Protein AF-A0A9D5VET0-F1 (afdb_monomer_lite)

Sequence (332 aa):
MSPERTKMWCVRLPVGLALPVFVLPERTRMWRARLPVGLALLLFVLAVGRSGWAADVSSCPVARELAAKSIDLYTNQPEKGLQGLERAHAECPGDLAVGYNLGLGHYLHNRKEDARDVWQKTHEKFPEHLKTHANLAWVYFDLGDDESAHIEAFKGLDRFKNNLSLAHTKIYSLFRMGRYMEAYDWLYRAHLEGVRAQTWRDQAVRYVVETLWRKFRRGEGMEAVKQMVSQVIKEYPGEPAFVEAKDRLVAAELDPDAEVPFSIALPHEAWARSGDVDDHRHVLDDFIAALPPLEKWQKRADAYGVFVGISQYKKVRGRHFADRDASNMRTL

Foldseek 3Di:
DDDDDDDDDDDDDDDDDDDDDDDDDDDDDDDDDDDDDDDDDDDDDDDDDPPPPPPPPPPLLVLQVLQQVLLVCCVPPLVSSLVSLVVSCVSPVQALLSLQLNLVSCVVVVNLVVSLVSLVSSCVNCVLDLLSLLSNLVSCQQALVLVSSLVSLVSSCVNVPLDVSSLVSNLLSCQLVLVLVVSLVCLVVSVHDDPVSVVSNVLSLVSLLLVLLVCVVVVNLVVSLCCLVVPVCVVCVPDVSSVVSNVQSVCVVVDVPGDRDDHDDGNNRPADSHHDRDPPPPPSDRRDNRDD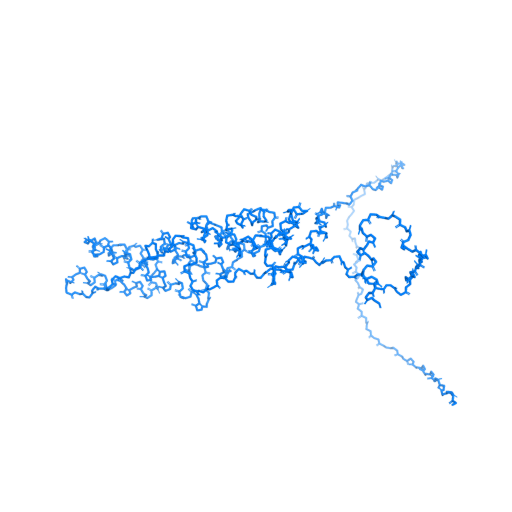RDPDPDPDPPDDDDDDDDPPLVPDPDPPVSVVVVVVVVVD

Structure (mmCIF, N/CA/C/O backbone):
data_AF-A0A9D5VET0-F1
#
_entry.id   AF-A0A9D5VET0-F1
#
loop_
_atom_site.group_PDB
_atom_site.id
_atom_site.type_symbol
_atom_site.label_atom_id
_atom_site.label_alt_id
_atom_site.label_comp_id
_atom_site.label_asym_id
_atom_site.label_entity_id
_atom_site.label_seq_id
_atom_site.pdbx_PDB_ins_code
_atom_site.Cartn_x
_atom_site.Cartn_y
_atom_site.Cartn_z
_atom_site.occupancy
_atom_site.B_iso_or_equiv
_atom_site.auth_seq_id
_atom_site.auth_comp_id
_atom_site.auth_asym_id
_atom_site.auth_atom_id
_atom_site.pdbx_PDB_model_num
ATOM 1 N N . MET A 1 1 ? 67.396 32.826 -24.950 1.00 35.66 1 MET A N 1
ATOM 2 C CA . MET A 1 1 ? 68.599 31.979 -24.807 1.00 35.66 1 MET A CA 1
ATOM 3 C C . MET A 1 1 ? 68.404 31.095 -23.585 1.00 35.66 1 MET A C 1
ATOM 5 O O . MET A 1 1 ? 68.160 31.618 -22.510 1.00 35.66 1 MET A O 1
ATOM 9 N N . SER A 1 2 ? 68.389 29.780 -23.785 1.00 30.77 2 SER A N 1
ATOM 10 C CA . SER A 1 2 ? 68.353 28.727 -22.754 1.00 30.77 2 SER A CA 1
ATOM 11 C C . SER A 1 2 ? 69.694 28.624 -21.992 1.00 30.77 2 SER A C 1
ATOM 13 O O . SER A 1 2 ? 70.669 29.211 -22.457 1.00 30.77 2 SER A O 1
ATOM 15 N N . PRO A 1 3 ? 69.874 27.677 -21.052 1.00 46.00 3 PRO A N 1
ATOM 16 C CA . PRO A 1 3 ? 69.144 27.434 -19.802 1.00 46.00 3 PRO A CA 1
ATOM 17 C C . PRO A 1 3 ? 70.123 27.329 -18.598 1.00 46.00 3 PRO A C 1
ATOM 19 O O . PRO A 1 3 ? 71.313 27.056 -18.771 1.00 46.00 3 PRO A O 1
ATOM 22 N N . GLU A 1 4 ? 69.636 27.480 -17.362 1.00 33.31 4 GLU A N 1
ATOM 23 C CA . GLU A 1 4 ? 70.439 27.198 -16.160 1.00 33.31 4 GLU A CA 1
ATOM 24 C C . GLU A 1 4 ? 70.320 25.743 -15.689 1.00 33.31 4 GLU A C 1
ATOM 26 O O . GLU A 1 4 ? 69.285 25.090 -15.806 1.00 33.31 4 GLU A O 1
ATOM 31 N N . ARG A 1 5 ? 71.459 25.242 -15.201 1.00 34.47 5 ARG A N 1
ATOM 32 C CA . ARG A 1 5 ? 71.781 23.842 -14.928 1.00 34.47 5 ARG A CA 1
ATOM 33 C C . ARG A 1 5 ? 71.293 23.391 -13.555 1.00 34.47 5 ARG A C 1
ATOM 35 O O . ARG A 1 5 ? 71.516 24.051 -12.545 1.00 34.47 5 ARG A O 1
ATOM 42 N N . THR A 1 6 ? 70.773 22.173 -13.531 1.00 34.16 6 THR A N 1
ATOM 43 C CA . THR A 1 6 ? 70.550 21.316 -12.367 1.00 34.16 6 THR A CA 1
ATOM 44 C C . THR A 1 6 ? 71.847 21.098 -11.573 1.00 34.16 6 THR A C 1
ATOM 46 O O . THR A 1 6 ? 72.875 20.727 -12.143 1.00 34.16 6 THR A O 1
ATOM 49 N N . LYS A 1 7 ? 71.795 21.266 -10.244 1.00 32.44 7 LYS A N 1
ATOM 50 C CA . LYS A 1 7 ? 72.815 20.777 -9.302 1.00 32.44 7 LYS A CA 1
ATOM 51 C C . LYS A 1 7 ? 72.197 19.762 -8.343 1.00 32.44 7 LYS A C 1
ATOM 53 O O . LYS A 1 7 ? 71.219 20.040 -7.662 1.00 32.44 7 LYS A O 1
ATOM 58 N N . MET A 1 8 ? 72.826 18.594 -8.316 1.00 27.62 8 MET A N 1
ATOM 59 C CA . MET A 1 8 ? 72.647 17.493 -7.375 1.00 27.62 8 MET A CA 1
ATOM 60 C C . MET A 1 8 ? 73.317 17.846 -6.038 1.00 27.62 8 MET A C 1
ATOM 62 O O . MET A 1 8 ? 74.445 18.335 -6.054 1.00 27.62 8 MET A O 1
ATOM 66 N N . TRP A 1 9 ? 72.687 17.524 -4.907 1.00 27.33 9 TRP A N 1
ATOM 67 C CA . TRP A 1 9 ? 73.375 17.324 -3.627 1.00 27.33 9 TRP A CA 1
ATOM 68 C C . TRP A 1 9 ? 72.873 16.038 -2.968 1.00 27.33 9 TRP A C 1
ATOM 70 O O . TRP A 1 9 ? 71.676 15.815 -2.816 1.00 27.33 9 TRP A O 1
ATOM 80 N N . CYS A 1 10 ? 73.838 15.196 -2.610 1.00 27.41 10 CYS A N 1
ATOM 81 C CA . CYS A 1 10 ? 73.719 13.968 -1.838 1.00 27.41 10 CYS A CA 1
ATOM 82 C C . CYS A 1 10 ? 74.198 14.285 -0.418 1.00 27.41 10 CYS A C 1
ATOM 84 O O . CYS A 1 10 ? 75.318 14.775 -0.325 1.00 27.41 10 CYS A O 1
ATOM 86 N N . VAL A 1 11 ? 73.467 13.940 0.651 1.00 29.23 11 VAL A N 1
ATOM 87 C CA . VAL A 1 11 ? 74.069 13.561 1.951 1.00 29.23 11 VAL A CA 1
ATOM 88 C C . VAL A 1 11 ? 73.149 12.570 2.687 1.00 29.23 11 VAL A C 1
ATOM 90 O O . VAL A 1 11 ? 71.956 12.799 2.851 1.00 29.23 11 VAL A O 1
ATOM 93 N N . ARG A 1 12 ? 73.757 11.453 3.106 1.00 27.36 12 ARG A N 1
ATOM 94 C CA . ARG A 1 12 ? 73.260 10.362 3.968 1.00 27.36 12 ARG A CA 1
ATOM 95 C C . ARG A 1 12 ? 73.041 10.815 5.423 1.00 27.36 12 ARG A C 1
ATOM 97 O O . ARG A 1 12 ? 73.852 11.582 5.921 1.00 27.36 12 ARG A O 1
ATOM 104 N N . LEU A 1 13 ? 72.131 10.162 6.157 1.00 28.80 13 LEU A N 1
ATOM 105 C CA . LEU A 1 13 ? 72.469 9.140 7.178 1.00 28.80 13 LEU A CA 1
ATOM 106 C C . LEU A 1 13 ? 71.200 8.497 7.806 1.00 28.80 13 LEU A C 1
ATOM 108 O O . LEU A 1 13 ? 70.164 9.154 7.858 1.00 28.80 13 LEU A O 1
ATOM 112 N N . PRO A 1 14 ? 71.269 7.226 8.267 1.00 38.28 14 PRO A N 1
ATOM 113 C CA . PRO A 1 14 ? 70.144 6.436 8.787 1.00 38.28 14 PRO A CA 1
ATOM 114 C C . PRO A 1 14 ? 70.231 6.183 10.305 1.00 38.28 14 PRO A C 1
ATOM 116 O O . PRO A 1 14 ? 71.335 5.994 10.796 1.00 38.28 14 PRO A O 1
ATOM 119 N N . VAL A 1 15 ? 69.105 6.032 11.020 1.00 32.97 15 VAL A N 1
ATOM 120 C CA . VAL A 1 15 ? 68.998 5.187 12.237 1.00 32.97 15 VAL A CA 1
ATOM 121 C C . VAL A 1 15 ? 67.531 4.786 12.474 1.00 32.97 15 VAL A C 1
ATOM 123 O O . VAL A 1 15 ? 66.666 5.649 12.546 1.00 32.97 15 VAL A O 1
ATOM 126 N N . GLY A 1 16 ? 67.302 3.485 12.694 1.00 30.45 16 GLY A N 1
ATOM 127 C CA . GLY A 1 16 ? 66.362 2.988 13.708 1.00 30.45 16 GLY A CA 1
ATOM 128 C C . GLY A 1 16 ? 64.927 2.680 13.278 1.00 30.45 16 GLY A C 1
ATOM 129 O O . GLY A 1 16 ? 64.113 3.582 13.165 1.00 30.45 16 GLY A O 1
ATOM 130 N N . LEU A 1 17 ? 64.595 1.388 13.175 1.00 29.91 17 LEU A N 1
ATOM 131 C CA . LEU A 1 17 ? 63.587 0.735 14.031 1.00 29.91 17 LEU A CA 1
ATOM 132 C C . LEU A 1 17 ? 63.457 -0.747 13.651 1.00 29.91 17 LEU A C 1
ATOM 134 O O . LEU A 1 17 ? 63.116 -1.102 12.527 1.00 29.91 17 LEU A O 1
ATOM 138 N N . ALA A 1 18 ? 63.781 -1.600 14.621 1.00 28.55 18 ALA A N 1
ATOM 139 C CA . ALA A 1 18 ? 63.626 -3.044 14.575 1.00 28.55 18 ALA A CA 1
ATOM 140 C C . ALA A 1 18 ? 62.194 -3.446 14.966 1.00 28.55 18 ALA A C 1
ATOM 142 O O . ALA A 1 18 ? 61.606 -2.849 15.866 1.00 28.55 18 ALA A O 1
ATOM 143 N N . LEU A 1 19 ? 61.675 -4.500 14.335 1.00 28.22 19 LEU A N 1
ATOM 144 C CA . LEU A 1 19 ? 60.495 -5.264 14.755 1.00 28.22 19 LEU A CA 1
ATOM 145 C C . LEU A 1 19 ? 60.827 -6.772 14.677 1.00 28.22 19 LEU A C 1
ATOM 147 O O . LEU A 1 19 ? 61.761 -7.149 13.967 1.00 28.22 19 LEU A O 1
ATOM 151 N N . PRO A 1 20 ? 60.155 -7.623 15.472 1.00 31.66 20 PRO A N 1
ATOM 152 C CA . PRO A 1 20 ? 60.802 -8.750 16.136 1.00 31.66 20 PRO A CA 1
ATOM 153 C C . PRO A 1 20 ? 60.864 -10.034 15.302 1.00 31.66 20 PRO A C 1
ATOM 155 O O . PRO A 1 20 ? 59.949 -10.381 14.557 1.00 31.66 20 PRO A O 1
ATOM 158 N N . VAL A 1 21 ? 61.950 -10.774 15.523 1.00 27.73 21 VAL A N 1
ATOM 159 C CA . VAL A 1 21 ? 62.180 -12.151 15.076 1.00 27.73 21 VAL A CA 1
ATOM 160 C C . VAL A 1 21 ? 61.511 -13.101 16.072 1.00 27.73 21 VAL A C 1
ATOM 162 O O . VAL A 1 21 ? 61.852 -13.099 17.253 1.00 27.73 21 VAL A O 1
ATOM 165 N N . PHE A 1 22 ? 60.573 -13.923 15.602 1.00 24.70 22 PHE A N 1
ATOM 166 C CA . PHE A 1 22 ? 60.033 -15.045 16.370 1.00 24.70 22 PHE A CA 1
ATOM 167 C C . PHE A 1 22 ? 61.006 -16.231 16.302 1.00 24.70 22 PHE A C 1
ATOM 169 O O . PHE A 1 22 ? 61.307 -16.739 15.224 1.00 24.70 22 PHE A O 1
ATOM 176 N N . VAL A 1 23 ? 61.474 -16.672 17.470 1.00 28.75 23 VAL A N 1
ATOM 177 C CA . VAL A 1 23 ? 62.240 -17.906 17.684 1.00 28.75 23 VAL A CA 1
ATOM 178 C C . VAL A 1 23 ? 61.339 -18.883 18.441 1.00 28.75 23 VAL A C 1
ATOM 180 O O . VAL A 1 23 ? 60.806 -18.536 19.491 1.00 28.75 23 VAL A O 1
ATOM 183 N N . LEU A 1 24 ? 61.191 -20.109 17.935 1.00 28.77 24 LEU A N 1
ATOM 184 C CA . LEU A 1 24 ? 60.662 -21.256 18.682 1.00 28.77 24 LEU A CA 1
ATOM 185 C C . LEU A 1 24 ? 61.756 -22.335 18.750 1.00 28.77 24 LEU A C 1
ATOM 187 O O . LEU A 1 24 ? 62.290 -22.688 17.697 1.00 28.77 24 LEU A O 1
ATOM 191 N N . PRO A 1 25 ? 62.101 -22.866 19.939 1.00 32.75 25 PRO A N 1
ATOM 192 C CA . PRO A 1 25 ? 63.029 -23.983 20.069 1.00 32.75 25 PRO A CA 1
ATOM 193 C C . PRO A 1 25 ? 62.323 -25.354 20.059 1.00 32.75 25 PRO A C 1
ATOM 195 O O . PRO A 1 25 ? 61.129 -25.487 20.323 1.00 32.75 25 PRO A O 1
ATOM 198 N N . GLU A 1 26 ? 63.117 -26.372 19.729 1.00 31.39 26 GLU A N 1
ATOM 19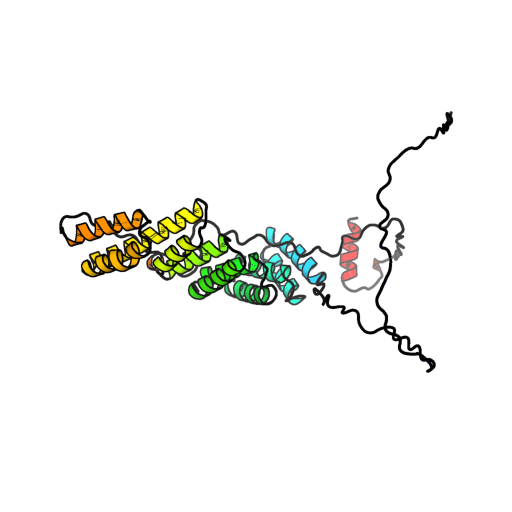9 C CA . GLU A 1 26 ? 62.770 -27.769 19.452 1.00 31.39 26 GLU A CA 1
ATOM 200 C C . GLU A 1 26 ? 62.454 -28.676 20.669 1.00 31.39 26 GLU A C 1
ATOM 202 O O . GLU A 1 26 ? 63.026 -28.517 21.740 1.00 31.39 26 GLU A O 1
ATOM 207 N N . ARG A 1 27 ? 61.674 -29.741 20.372 1.00 33.06 27 ARG A N 1
ATOM 208 C CA . ARG A 1 27 ? 61.753 -31.168 20.812 1.00 33.06 27 ARG A CA 1
ATOM 209 C C . ARG A 1 27 ? 61.656 -31.498 22.320 1.00 33.06 27 ARG A C 1
ATOM 211 O O . ARG A 1 27 ? 62.404 -31.024 23.154 1.00 33.06 27 ARG A O 1
ATOM 218 N N . THR A 1 28 ? 60.837 -32.473 22.729 1.00 31.06 28 THR A N 1
ATOM 219 C CA . THR A 1 28 ? 61.076 -33.911 22.490 1.00 31.06 28 THR A CA 1
ATOM 220 C C . THR A 1 28 ? 59.844 -34.766 22.843 1.00 31.06 28 THR A C 1
ATOM 222 O O . THR A 1 28 ? 59.295 -34.651 23.932 1.00 31.06 28 THR A O 1
ATOM 225 N N . ARG A 1 29 ? 59.483 -35.731 21.986 1.00 28.67 29 ARG A N 1
ATOM 226 C CA . ARG A 1 29 ? 59.355 -37.151 22.373 1.00 28.67 29 ARG A CA 1
ATOM 227 C C . ARG A 1 29 ? 59.285 -38.042 21.135 1.00 28.67 29 ARG A C 1
ATOM 229 O O . ARG A 1 29 ? 58.646 -37.735 20.139 1.00 28.67 29 ARG A O 1
ATOM 236 N N . MET A 1 30 ? 60.070 -39.105 21.234 1.00 28.88 30 MET A N 1
ATOM 237 C CA . MET A 1 30 ? 60.371 -40.136 20.249 1.00 28.88 30 MET A CA 1
ATOM 238 C C . MET A 1 30 ? 59.111 -40.888 19.820 1.00 28.88 30 MET A C 1
ATOM 240 O O . MET A 1 30 ? 58.246 -41.058 20.656 1.00 28.88 30 MET A O 1
ATOM 244 N N . TRP A 1 31 ? 59.060 -41.405 18.590 1.00 28.11 31 TRP A N 1
ATOM 245 C CA . TRP A 1 31 ? 58.922 -42.842 18.297 1.00 28.11 31 TRP A CA 1
ATOM 246 C C . TRP A 1 31 ? 59.320 -43.075 16.830 1.00 28.11 31 TRP A C 1
ATOM 248 O O . TRP A 1 31 ? 58.867 -42.397 15.912 1.00 28.11 31 TRP A O 1
ATOM 258 N N . ARG A 1 32 ? 60.278 -43.986 16.640 1.00 31.08 32 ARG A N 1
ATOM 259 C CA . ARG A 1 32 ? 60.878 -44.384 15.363 1.00 31.08 32 ARG A CA 1
ATOM 260 C C . ARG A 1 32 ? 60.045 -45.507 14.745 1.00 31.08 32 ARG A C 1
ATOM 262 O O . ARG A 1 32 ? 59.834 -46.501 15.431 1.00 31.08 32 ARG A O 1
ATOM 269 N N . ALA A 1 33 ? 59.737 -45.438 13.450 1.00 32.34 33 ALA A N 1
ATOM 270 C CA . ALA A 1 33 ? 59.557 -46.634 12.620 1.00 32.34 33 ALA A CA 1
ATOM 271 C C . ALA A 1 33 ? 59.730 -46.328 11.114 1.00 32.34 33 ALA A C 1
ATOM 273 O O . ALA A 1 33 ? 58.815 -45.873 10.447 1.00 32.34 33 ALA A O 1
ATOM 274 N N . ARG A 1 34 ? 60.959 -46.573 10.636 1.00 32.41 34 ARG A N 1
ATOM 275 C CA . ARG A 1 34 ? 61.365 -47.193 9.351 1.00 32.41 34 ARG A CA 1
ATOM 276 C C . ARG A 1 34 ? 60.626 -46.817 8.039 1.00 32.41 34 ARG A C 1
ATOM 278 O O . ARG A 1 34 ? 59.553 -47.323 7.751 1.00 32.41 34 ARG A O 1
ATOM 285 N N . LEU A 1 35 ? 61.331 -46.072 7.179 1.00 31.31 35 LEU A N 1
ATOM 286 C CA . LEU A 1 35 ? 61.355 -46.201 5.697 1.00 31.31 35 LEU A CA 1
ATOM 287 C C . LEU A 1 35 ? 62.392 -47.289 5.293 1.00 31.31 35 LEU A C 1
ATOM 289 O O . LEU A 1 35 ? 63.126 -47.695 6.204 1.00 31.31 35 LEU A O 1
ATOM 293 N N . PRO A 1 36 ? 62.594 -47.714 4.012 1.00 44.72 36 PRO A N 1
ATOM 294 C CA . PRO A 1 36 ? 62.051 -47.282 2.694 1.00 44.72 36 PRO A CA 1
ATOM 295 C C . PRO A 1 36 ? 61.537 -48.509 1.856 1.00 44.72 36 PRO A C 1
ATOM 297 O O . PRO A 1 36 ? 61.481 -49.604 2.395 1.00 44.72 36 PRO A O 1
ATOM 300 N N . VAL A 1 37 ? 61.049 -48.504 0.605 1.00 33.12 37 VAL A N 1
ATOM 301 C CA . VAL A 1 37 ? 61.562 -48.086 -0.722 1.00 33.12 37 VAL A CA 1
ATOM 302 C C . VAL A 1 37 ? 60.398 -48.317 -1.714 1.00 33.12 37 VAL A C 1
ATOM 304 O O . VAL A 1 37 ? 59.749 -49.357 -1.633 1.00 33.12 37 VAL A O 1
ATOM 307 N N . GLY A 1 38 ? 60.147 -47.419 -2.673 1.00 30.09 38 GLY A N 1
ATOM 308 C CA . GLY A 1 38 ? 59.161 -47.671 -3.736 1.00 30.09 38 GLY A CA 1
ATOM 309 C C . GLY A 1 38 ? 58.961 -46.494 -4.690 1.00 30.09 38 GLY A C 1
ATOM 310 O O . GLY A 1 38 ? 58.152 -45.614 -4.440 1.00 30.09 38 GLY A O 1
ATOM 311 N N . LEU A 1 39 ? 59.758 -46.496 -5.751 1.00 32.47 39 LEU A N 1
ATOM 312 C CA . LEU A 1 39 ? 59.886 -45.560 -6.869 1.00 32.47 39 LEU A CA 1
ATOM 313 C C . LEU A 1 39 ? 58.571 -44.992 -7.475 1.00 32.47 39 LEU A C 1
ATOM 315 O O . LEU A 1 39 ? 57.663 -45.738 -7.811 1.00 32.47 39 LEU A O 1
ATOM 319 N N . ALA A 1 40 ? 58.588 -43.675 -7.718 1.00 33.97 40 ALA A N 1
ATOM 320 C CA . ALA A 1 40 ? 58.104 -42.947 -8.904 1.00 33.97 40 ALA A CA 1
ATOM 321 C C . ALA A 1 40 ? 56.706 -43.225 -9.508 1.00 33.97 40 ALA A C 1
ATOM 323 O O . ALA A 1 40 ? 56.507 -44.209 -10.209 1.00 33.97 40 ALA A O 1
ATOM 324 N N . LEU A 1 41 ? 55.835 -42.203 -9.459 1.00 32.59 41 LEU A N 1
ATOM 325 C CA . LEU A 1 41 ? 55.205 -41.632 -10.664 1.00 32.59 41 LEU A CA 1
ATOM 326 C C . LEU A 1 41 ? 54.583 -40.255 -10.366 1.00 32.59 41 LEU A C 1
ATOM 328 O O . LEU A 1 41 ? 53.544 -40.125 -9.726 1.00 32.59 41 LEU A O 1
ATOM 332 N N . LEU A 1 42 ? 55.266 -39.218 -10.852 1.00 35.88 42 LEU A N 1
ATOM 333 C CA . LEU A 1 42 ? 54.737 -37.875 -11.069 1.00 35.88 42 LEU A CA 1
ATOM 334 C C . LEU A 1 42 ? 53.674 -37.954 -12.174 1.00 35.88 42 LEU A C 1
ATOM 336 O O . LEU A 1 42 ? 54.021 -38.159 -13.335 1.00 35.88 42 LEU A O 1
ATOM 340 N N . LEU A 1 43 ? 52.400 -37.755 -11.830 1.00 35.41 43 LEU A N 1
ATOM 341 C CA . LEU A 1 43 ? 51.360 -37.406 -12.797 1.00 35.41 43 LEU A CA 1
ATOM 342 C C . LEU A 1 43 ? 50.851 -35.999 -12.502 1.00 35.41 43 LEU A C 1
ATOM 344 O O . LEU A 1 43 ? 50.050 -35.743 -11.607 1.00 35.41 43 LEU A O 1
ATOM 348 N N . PHE A 1 44 ? 51.392 -35.092 -13.304 1.00 37.78 44 PHE A N 1
ATOM 349 C CA . PHE A 1 44 ? 50.869 -33.779 -13.627 1.00 37.78 44 PHE A CA 1
ATOM 350 C C . PHE A 1 44 ? 49.416 -33.934 -14.115 1.00 37.78 44 PHE A C 1
ATOM 352 O O . PHE A 1 44 ? 49.187 -34.372 -15.240 1.00 37.78 44 PHE A O 1
ATOM 359 N N . VAL A 1 45 ? 48.428 -33.574 -13.294 1.00 37.09 45 VAL A N 1
ATOM 360 C CA . VAL A 1 45 ? 47.079 -33.250 -13.785 1.00 37.09 45 VAL A CA 1
ATOM 361 C C . VAL A 1 45 ? 46.916 -31.744 -13.671 1.00 37.09 45 VAL A C 1
ATOM 363 O O . VAL A 1 45 ? 46.477 -31.194 -12.663 1.00 37.09 45 VAL A O 1
ATOM 366 N N . LEU A 1 46 ? 47.353 -31.078 -14.737 1.00 36.94 46 LEU A N 1
ATOM 367 C CA . LEU A 1 46 ? 46.837 -29.776 -15.120 1.00 36.94 46 LEU A CA 1
ATOM 368 C C . LEU A 1 46 ? 45.364 -29.926 -15.516 1.00 36.94 46 LEU A C 1
ATOM 370 O O . LEU A 1 46 ? 44.996 -30.867 -16.211 1.00 36.94 46 LEU A O 1
ATOM 374 N N . ALA A 1 47 ? 44.592 -28.908 -15.144 1.00 41.47 47 ALA A N 1
ATOM 375 C CA . ALA A 1 47 ? 43.313 -28.525 -15.730 1.00 41.47 47 ALA A CA 1
ATOM 376 C C . ALA A 1 47 ? 42.132 -29.492 -15.546 1.00 41.47 47 ALA A C 1
ATOM 378 O O . ALA A 1 47 ? 41.817 -30.269 -16.435 1.00 41.47 47 ALA A O 1
ATOM 379 N N . VAL A 1 48 ? 41.348 -29.270 -14.485 1.00 36.97 48 VAL A N 1
ATOM 380 C CA . VAL A 1 48 ? 39.882 -29.256 -14.611 1.00 36.97 48 VAL A CA 1
ATOM 381 C C . VAL A 1 48 ? 39.324 -28.123 -13.751 1.00 36.97 48 VAL A C 1
ATOM 383 O O . VAL A 1 48 ? 39.405 -28.145 -12.529 1.00 36.97 48 VAL A O 1
ATOM 386 N N . GLY A 1 49 ? 38.777 -27.118 -14.436 1.00 36.81 49 GLY A N 1
ATOM 387 C CA . GLY A 1 49 ? 37.630 -26.341 -13.980 1.00 36.81 49 GLY A CA 1
ATOM 388 C C . GLY A 1 49 ? 37.788 -25.555 -12.685 1.00 36.81 49 GLY A C 1
ATOM 389 O O . GLY A 1 49 ? 37.135 -25.866 -11.694 1.00 36.81 49 GLY A O 1
ATOM 390 N N . ARG A 1 50 ? 38.501 -24.421 -12.738 1.00 37.44 50 ARG A N 1
ATOM 391 C CA . ARG A 1 50 ? 37.993 -23.259 -11.997 1.00 37.44 50 ARG A CA 1
ATOM 392 C C . ARG A 1 50 ? 36.578 -23.019 -12.505 1.00 37.44 50 ARG A C 1
ATOM 394 O O . ARG A 1 50 ? 36.380 -22.705 -13.676 1.00 37.44 50 ARG A O 1
ATOM 401 N N . SER A 1 51 ? 35.632 -23.250 -11.613 1.00 36.72 51 SER A N 1
ATOM 402 C CA . SER A 1 51 ? 34.227 -22.906 -11.690 1.00 36.72 51 SER A CA 1
ATOM 403 C C . SER A 1 51 ? 34.061 -21.456 -12.149 1.00 36.72 51 SER A C 1
ATOM 405 O O . SER A 1 51 ? 33.970 -20.530 -11.350 1.00 36.72 51 SER A O 1
ATOM 407 N N . GLY A 1 52 ? 33.993 -21.268 -13.466 1.00 33.28 52 GLY A N 1
ATOM 408 C CA . GLY A 1 52 ? 33.358 -20.123 -14.100 1.00 33.28 52 GLY A CA 1
ATOM 409 C C . GLY A 1 52 ? 31.856 -20.210 -13.863 1.00 33.28 52 GLY A C 1
ATOM 410 O O . GLY A 1 52 ? 31.097 -20.503 -14.773 1.00 33.28 52 GLY A O 1
ATOM 411 N N . TRP A 1 53 ? 31.444 -19.994 -12.618 1.00 35.44 53 TRP A N 1
ATOM 412 C CA . TRP A 1 53 ? 30.072 -19.663 -12.249 1.00 35.44 53 TRP A CA 1
ATOM 413 C C . TRP A 1 53 ? 30.019 -18.163 -11.945 1.00 35.44 53 TRP A C 1
ATOM 415 O O . TRP A 1 53 ? 29.611 -17.731 -10.877 1.00 35.44 53 TRP A O 1
ATOM 425 N N . ALA A 1 54 ? 30.478 -17.360 -12.902 1.00 35.12 54 ALA A N 1
ATOM 426 C CA . ALA A 1 54 ? 29.873 -16.064 -13.165 1.00 35.12 54 ALA A CA 1
ATOM 427 C C . ALA A 1 54 ? 29.025 -16.286 -14.419 1.00 35.12 54 ALA A C 1
ATOM 429 O O . ALA A 1 54 ? 29.422 -15.948 -15.531 1.00 35.12 54 ALA A O 1
ATOM 430 N N . ALA A 1 55 ? 27.927 -17.020 -14.235 1.00 37.50 55 ALA A N 1
ATOM 431 C CA . ALA A 1 55 ? 26.937 -17.249 -15.267 1.00 37.50 55 ALA A CA 1
ATOM 432 C C . ALA A 1 55 ? 26.347 -15.888 -15.653 1.00 37.50 55 ALA A C 1
ATOM 434 O O . ALA A 1 55 ? 25.570 -15.306 -14.904 1.00 37.50 55 ALA A O 1
ATOM 435 N N . ASP A 1 56 ? 26.839 -15.365 -16.772 1.00 44.44 56 ASP A N 1
ATOM 436 C CA . ASP A 1 56 ? 26.097 -14.610 -17.773 1.00 44.44 56 ASP A CA 1
ATOM 437 C C . ASP A 1 56 ? 24.939 -13.767 -17.205 1.00 44.44 56 ASP A C 1
ATOM 439 O O . ASP A 1 56 ? 23.759 -14.117 -17.299 1.00 44.44 56 ASP A O 1
ATOM 443 N N . VAL A 1 57 ? 25.276 -12.607 -16.624 1.00 49.28 57 VAL A N 1
ATOM 444 C CA . VAL A 1 57 ? 24.360 -11.463 -16.683 1.00 49.28 57 VAL A CA 1
ATOM 445 C C . VAL A 1 57 ? 24.245 -11.168 -18.167 1.00 49.28 57 VAL A C 1
ATOM 447 O O . VAL A 1 57 ? 25.085 -10.437 -18.687 1.00 49.28 57 VAL A O 1
ATOM 450 N N . SER A 1 58 ? 23.268 -11.806 -18.821 1.00 57.22 58 SER A N 1
ATOM 451 C CA . SER A 1 58 ? 22.976 -11.702 -20.248 1.00 57.22 58 SER A CA 1
ATOM 452 C C . SER A 1 58 ? 23.273 -10.282 -20.692 1.00 57.22 58 SER A C 1
ATOM 454 O O . SER A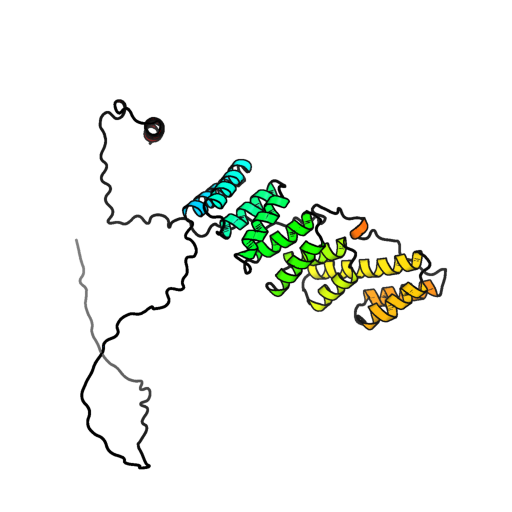 1 58 ? 22.530 -9.356 -20.339 1.00 57.22 58 SER A O 1
ATOM 456 N N . SER A 1 59 ? 24.417 -10.069 -21.349 1.00 69.19 59 SER A N 1
ATOM 457 C CA . SER A 1 59 ? 24.751 -8.726 -21.783 1.00 69.19 59 SER A CA 1
ATOM 458 C C . SER A 1 59 ? 23.729 -8.425 -22.864 1.00 69.19 59 SER A C 1
ATOM 460 O O . SER A 1 59 ? 23.816 -8.959 -23.967 1.00 69.19 59 SER A O 1
ATOM 462 N N . CYS A 1 60 ? 22.728 -7.625 -22.522 1.00 83.88 60 CYS A N 1
ATOM 463 C CA . CYS A 1 60 ? 21.672 -7.195 -23.420 1.00 83.88 60 CYS A CA 1
ATOM 464 C C . CYS A 1 60 ? 21.937 -5.750 -23.864 1.00 83.88 60 CYS A C 1
ATOM 466 O O . CYS A 1 60 ? 21.101 -4.883 -23.608 1.00 83.88 60 CYS A O 1
ATOM 468 N N . PRO A 1 61 ? 23.103 -5.440 -24.479 1.00 84.94 61 PRO A N 1
ATOM 469 C CA . PRO A 1 61 ? 23.470 -4.067 -24.791 1.00 84.94 61 PRO A CA 1
ATOM 470 C C . PRO A 1 61 ? 22.457 -3.447 -25.746 1.00 84.94 61 PRO A C 1
ATOM 472 O O . PRO A 1 61 ? 21.996 -2.347 -25.493 1.00 84.94 61 PRO A O 1
ATOM 475 N N . VAL A 1 62 ? 22.020 -4.180 -26.775 1.00 88.69 62 VAL A N 1
ATOM 476 C CA . VAL A 1 62 ? 21.031 -3.687 -27.745 1.00 88.69 62 VAL A CA 1
ATOM 477 C C . VAL A 1 62 ? 19.718 -3.315 -27.056 1.00 88.69 62 VAL A C 1
ATOM 479 O O . VAL A 1 62 ? 19.224 -2.208 -27.249 1.00 88.69 62 VAL A O 1
ATOM 482 N N . ALA A 1 63 ? 19.180 -4.192 -26.205 1.00 92.00 63 ALA A N 1
ATOM 483 C CA . ALA A 1 63 ? 17.951 -3.913 -25.465 1.00 92.00 63 ALA A CA 1
ATOM 484 C C . ALA A 1 63 ? 18.104 -2.708 -24.524 1.00 92.00 63 ALA A C 1
ATOM 486 O O . ALA A 1 63 ? 17.197 -1.889 -24.420 1.00 92.00 63 ALA A O 1
ATOM 487 N N . ARG A 1 64 ? 19.264 -2.557 -23.875 1.00 89.12 64 ARG A N 1
ATOM 488 C CA . ARG A 1 64 ? 19.553 -1.421 -22.988 1.00 89.12 64 ARG A CA 1
ATOM 489 C C . ARG A 1 64 ? 19.687 -0.103 -23.745 1.00 89.12 64 ARG A C 1
ATOM 491 O O . ARG A 1 64 ? 19.147 0.893 -23.281 1.00 89.12 64 ARG A O 1
ATOM 498 N N . GLU A 1 65 ? 20.329 -0.097 -24.913 1.00 89.12 65 GLU A N 1
ATOM 499 C CA . GLU A 1 65 ? 20.385 1.075 -25.802 1.00 89.12 65 GLU A CA 1
ATOM 500 C C . GLU A 1 65 ? 18.989 1.470 -26.286 1.00 89.12 65 GLU A C 1
ATOM 502 O O . GLU A 1 65 ? 18.613 2.644 -26.246 1.00 89.12 65 GLU A O 1
ATOM 507 N N . LEU A 1 66 ? 18.192 0.480 -26.708 1.00 92.69 66 LEU A N 1
ATOM 508 C CA . LEU A 1 66 ? 16.802 0.699 -27.093 1.00 92.69 66 LEU A CA 1
ATOM 509 C C . LEU A 1 66 ? 16.016 1.286 -25.923 1.00 92.69 66 LEU A C 1
ATOM 511 O O . LEU A 1 66 ? 15.360 2.307 -26.105 1.00 92.69 66 LEU A O 1
ATOM 515 N N . ALA A 1 67 ? 16.117 0.707 -24.727 1.00 92.62 67 ALA A N 1
ATOM 516 C CA . ALA A 1 67 ? 15.423 1.191 -23.540 1.00 92.62 67 ALA A CA 1
ATOM 517 C C . ALA A 1 67 ? 15.857 2.612 -23.157 1.00 92.62 67 ALA A C 1
ATOM 519 O O . ALA A 1 67 ? 14.997 3.465 -22.963 1.00 92.62 67 ALA A O 1
ATOM 520 N N . ALA A 1 68 ? 17.161 2.903 -23.130 1.00 90.81 68 ALA A N 1
ATOM 521 C CA . ALA A 1 68 ? 17.683 4.238 -22.844 1.00 90.81 68 ALA A CA 1
ATOM 522 C C . ALA A 1 68 ? 17.122 5.275 -23.826 1.00 90.81 68 ALA A C 1
ATOM 524 O O . ALA A 1 68 ? 16.553 6.286 -23.415 1.00 90.81 68 ALA A O 1
ATOM 525 N N . LYS A 1 69 ? 17.175 4.979 -25.132 1.00 91.94 69 LYS A N 1
ATOM 526 C CA . LYS A 1 69 ? 16.618 5.878 -26.145 1.00 91.94 69 LYS A CA 1
ATOM 527 C C . LYS A 1 69 ? 15.101 6.029 -26.029 1.00 91.94 69 LYS A C 1
ATOM 529 O O . LYS A 1 69 ? 14.559 7.090 -26.332 1.00 91.94 69 LYS A O 1
ATOM 534 N N . SER A 1 70 ? 14.420 4.968 -25.622 1.00 93.69 70 SER A N 1
ATOM 535 C CA . SER A 1 70 ? 12.971 4.949 -25.440 1.00 93.69 70 SER A CA 1
ATOM 536 C C . SER A 1 70 ? 12.534 5.808 -24.258 1.00 93.69 70 SER A C 1
ATOM 538 O O . SER A 1 70 ? 11.561 6.544 -24.387 1.00 93.69 70 SER A O 1
ATOM 540 N N . ILE A 1 71 ? 13.288 5.789 -23.156 1.00 91.38 71 ILE A N 1
ATOM 541 C CA . ILE A 1 71 ? 13.073 6.657 -21.989 1.00 91.38 71 ILE A CA 1
ATOM 542 C C . ILE A 1 71 ? 13.267 8.129 -22.378 1.00 91.38 71 ILE A C 1
ATOM 544 O O . ILE A 1 71 ? 12.402 8.948 -22.082 1.00 91.38 71 ILE A O 1
ATOM 548 N N . ASP A 1 72 ? 14.321 8.462 -23.134 1.00 90.19 72 ASP A N 1
ATOM 549 C CA . ASP A 1 72 ? 14.526 9.829 -23.650 1.00 90.19 72 ASP A CA 1
ATOM 550 C C . ASP A 1 72 ? 13.353 10.306 -24.523 1.00 90.19 72 ASP A C 1
ATOM 552 O O . ASP A 1 72 ? 12.953 11.474 -24.494 1.00 90.19 72 ASP A O 1
ATOM 556 N N . LEU A 1 73 ? 12.820 9.405 -25.357 1.00 91.81 73 LEU A N 1
ATOM 557 C CA . LEU A 1 73 ? 11.672 9.698 -26.210 1.00 91.81 73 LEU A CA 1
ATOM 558 C C . LEU A 1 73 ? 10.394 9.870 -25.397 1.00 91.81 73 LEU A C 1
ATOM 560 O O . LEU A 1 73 ? 9.554 10.672 -25.799 1.00 91.81 73 LEU A O 1
ATOM 564 N N . TYR A 1 74 ? 10.263 9.165 -24.276 1.00 87.75 74 TYR A N 1
ATOM 565 C CA . TYR A 1 74 ? 9.055 9.129 -23.461 1.00 87.75 74 TYR A CA 1
ATOM 566 C C . TYR A 1 74 ? 8.608 10.529 -23.017 1.00 87.75 74 TYR A C 1
ATOM 568 O O . TYR A 1 74 ? 7.423 10.841 -23.083 1.00 87.75 74 TYR A O 1
ATOM 576 N N . THR A 1 75 ? 9.557 11.409 -22.676 1.00 84.81 75 THR A N 1
ATOM 577 C CA . THR A 1 75 ? 9.292 12.799 -22.259 1.00 84.81 75 THR A CA 1
ATOM 578 C C . THR A 1 75 ? 8.539 13.620 -23.310 1.00 84.81 75 THR A C 1
ATOM 580 O O . THR A 1 75 ? 7.722 14.466 -22.964 1.00 84.81 75 THR A O 1
ATOM 583 N N . ASN A 1 76 ? 8.813 13.394 -24.599 1.00 91.81 76 ASN A N 1
ATOM 584 C CA . ASN A 1 76 ? 8.246 14.196 -25.693 1.00 91.81 76 ASN A CA 1
ATOM 585 C C . ASN A 1 76 ? 7.227 13.424 -26.544 1.00 91.81 76 ASN A C 1
ATOM 587 O O . ASN A 1 76 ? 6.405 14.020 -27.234 1.00 91.81 76 ASN A O 1
ATOM 591 N N . GLN A 1 77 ? 7.344 12.098 -26.580 1.00 94.44 77 GLN A N 1
ATOM 592 C CA . GLN A 1 77 ? 6.614 11.182 -27.453 1.00 94.44 77 GLN A CA 1
ATOM 593 C C . GLN A 1 77 ? 6.344 9.875 -26.678 1.00 94.44 77 GLN A C 1
ATOM 595 O O . GLN A 1 77 ? 6.974 8.855 -26.985 1.00 94.44 77 GLN A O 1
ATOM 600 N N . PRO A 1 78 ? 5.429 9.892 -25.686 1.00 92.81 78 PRO A N 1
ATOM 601 C CA . PRO A 1 78 ? 5.207 8.780 -24.753 1.00 92.81 78 PRO A CA 1
ATOM 602 C C . PRO A 1 78 ? 4.882 7.467 -25.469 1.00 92.81 78 PRO A C 1
ATOM 604 O O . PRO A 1 78 ? 5.510 6.450 -25.187 1.00 92.81 78 PRO A O 1
ATOM 607 N N . GLU A 1 79 ? 4.053 7.517 -26.514 1.00 95.38 79 GLU A N 1
ATOM 608 C CA . GLU A 1 79 ? 3.693 6.323 -27.291 1.00 95.38 79 GLU A CA 1
ATOM 609 C C . GLU A 1 79 ? 4.883 5.684 -28.009 1.00 95.38 79 GLU A C 1
ATOM 611 O O . GLU A 1 79 ? 5.011 4.462 -28.080 1.00 95.38 79 GLU A O 1
ATOM 616 N N . LYS A 1 80 ? 5.806 6.501 -28.531 1.00 95.38 80 LYS A N 1
ATOM 617 C CA . LYS A 1 80 ? 7.024 5.980 -29.170 1.00 95.38 80 LYS A CA 1
ATOM 618 C C 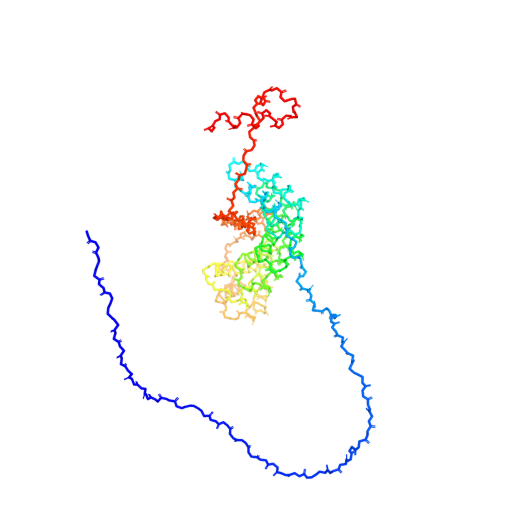. LYS A 1 80 ? 8.015 5.460 -28.139 1.00 95.38 80 LYS A C 1
ATOM 620 O O . LYS A 1 80 ? 8.703 4.481 -28.417 1.00 95.38 80 LYS A O 1
ATOM 625 N N . GLY A 1 81 ? 8.095 6.111 -26.979 1.00 95.31 81 GLY A N 1
ATOM 626 C CA . GLY A 1 81 ? 8.877 5.618 -25.850 1.00 95.31 81 GLY A CA 1
ATOM 627 C C . GLY A 1 81 ? 8.374 4.248 -25.399 1.00 95.31 81 GLY A C 1
ATOM 628 O O . GLY A 1 81 ? 9.154 3.313 -25.265 1.00 95.31 81 GLY A O 1
ATOM 629 N N . LEU A 1 82 ? 7.062 4.082 -25.277 1.00 96.81 82 LEU A N 1
ATOM 630 C CA . LEU A 1 82 ? 6.448 2.817 -24.904 1.00 96.81 82 LEU A CA 1
ATOM 631 C C . LEU A 1 82 ? 6.698 1.704 -25.927 1.00 96.81 82 LEU A C 1
ATOM 633 O O . LEU A 1 82 ? 7.192 0.643 -25.556 1.00 96.81 82 LEU A O 1
ATOM 637 N N . GLN A 1 83 ? 6.464 1.965 -27.216 1.00 96.75 83 GLN A N 1
ATOM 638 C CA . GLN A 1 83 ? 6.783 1.009 -28.287 1.00 96.75 83 GLN A CA 1
ATOM 639 C C . GLN A 1 83 ? 8.267 0.626 -28.292 1.00 96.75 83 GLN A C 1
ATOM 641 O O . GLN A 1 83 ? 8.637 -0.513 -28.571 1.00 96.75 83 GLN A O 1
ATOM 646 N N . GLY A 1 84 ? 9.149 1.583 -28.006 1.00 96.06 84 GLY A N 1
ATOM 647 C CA . GLY A 1 84 ? 10.576 1.326 -27.903 1.00 96.06 84 GLY A CA 1
ATOM 648 C C . GLY A 1 84 ? 10.941 0.442 -26.702 1.00 96.06 84 GLY A C 1
ATOM 649 O O . GLY A 1 84 ? 11.770 -0.457 -26.848 1.00 96.06 84 GLY A O 1
ATOM 650 N N . LEU A 1 85 ? 10.276 0.624 -25.555 1.00 96.31 85 LEU A N 1
ATOM 651 C CA . LEU A 1 85 ? 10.406 -0.248 -24.382 1.00 96.31 85 LEU A CA 1
ATOM 652 C C . LEU A 1 85 ? 9.868 -1.661 -24.655 1.00 96.31 85 LEU A C 1
ATOM 654 O O . LEU A 1 85 ? 10.520 -2.635 -24.286 1.00 96.31 85 LEU A O 1
ATOM 658 N N . GLU A 1 86 ? 8.736 -1.788 -25.353 1.00 97.75 86 GLU A N 1
ATOM 659 C CA . GLU A 1 86 ? 8.182 -3.083 -25.779 1.00 97.75 86 GLU A CA 1
ATOM 660 C C . GLU A 1 86 ? 9.179 -3.830 -26.677 1.00 97.75 86 GLU A C 1
ATOM 662 O O . GLU A 1 86 ? 9.447 -5.016 -26.477 1.00 97.75 86 GLU A O 1
ATOM 667 N N . ARG A 1 87 ? 9.812 -3.120 -27.622 1.00 96.56 87 ARG A N 1
ATOM 668 C CA . ARG A 1 87 ? 10.871 -3.686 -28.472 1.00 96.56 87 ARG A CA 1
ATOM 669 C C . ARG A 1 87 ? 12.111 -4.069 -27.672 1.00 96.56 87 ARG A C 1
ATOM 671 O O . ARG A 1 87 ? 12.646 -5.148 -27.886 1.00 96.56 87 ARG A O 1
ATOM 678 N N . ALA A 1 88 ? 12.558 -3.225 -26.744 1.00 94.88 88 ALA A N 1
ATOM 679 C CA . ALA A 1 88 ? 13.682 -3.548 -25.869 1.00 94.88 88 ALA A CA 1
ATOM 680 C C . ALA A 1 88 ? 13.417 -4.830 -25.061 1.00 94.88 88 ALA A C 1
ATOM 682 O O . ALA A 1 88 ? 14.290 -5.690 -24.958 1.00 94.88 88 ALA A O 1
ATOM 683 N N . HIS A 1 89 ? 12.204 -4.986 -24.529 1.00 95.38 89 HIS A N 1
ATOM 684 C CA . HIS A 1 89 ? 11.813 -6.173 -23.775 1.00 95.38 89 HIS A CA 1
ATOM 685 C C . HIS A 1 89 ? 11.685 -7.417 -24.655 1.00 95.38 89 HIS A C 1
ATOM 687 O O . HIS A 1 89 ? 12.065 -8.497 -24.219 1.00 95.38 89 HIS A O 1
ATOM 693 N N . ALA A 1 90 ? 11.223 -7.279 -25.900 1.00 95.69 90 ALA A N 1
ATOM 694 C CA . ALA A 1 90 ? 11.218 -8.384 -26.856 1.00 95.69 90 ALA A CA 1
ATOM 695 C C . ALA A 1 90 ? 12.640 -8.896 -27.159 1.00 95.69 90 ALA A C 1
ATOM 697 O O . ALA A 1 90 ? 12.843 -10.104 -27.261 1.00 95.69 90 ALA A O 1
ATOM 698 N N . GLU A 1 91 ? 13.624 -7.995 -27.250 1.00 94.25 91 GLU A N 1
ATOM 699 C CA . GLU A 1 91 ? 15.036 -8.355 -27.452 1.00 94.25 91 GLU A CA 1
ATOM 700 C C . GLU A 1 91 ? 15.664 -8.999 -26.208 1.00 94.25 91 GLU A C 1
ATOM 702 O O . GLU A 1 91 ? 16.493 -9.901 -26.318 1.00 94.25 91 GLU A O 1
ATOM 707 N N . CYS A 1 92 ? 15.299 -8.536 -25.008 1.00 91.38 92 CYS A N 1
ATOM 708 C CA . CYS A 1 92 ? 15.813 -9.096 -23.763 1.00 91.38 92 CYS A CA 1
ATOM 709 C C . CYS A 1 92 ? 14.774 -9.051 -22.631 1.00 91.38 92 CYS A C 1
ATOM 711 O O . CYS A 1 92 ? 14.800 -8.145 -21.790 1.00 91.38 92 CYS A O 1
ATOM 713 N N . PRO A 1 93 ? 13.895 -10.066 -22.543 1.00 90.19 93 PRO A N 1
ATOM 714 C CA . PRO A 1 93 ? 12.811 -10.081 -21.559 1.00 90.19 93 PRO A CA 1
ATOM 715 C C . PRO A 1 93 ? 13.308 -10.301 -20.126 1.00 90.19 93 PRO A C 1
ATOM 717 O O . PRO A 1 93 ? 12.600 -10.043 -19.158 1.00 90.19 93 PRO A O 1
ATOM 720 N N . GLY A 1 94 ? 14.540 -10.789 -19.981 1.00 89.31 94 GLY A N 1
ATOM 721 C CA . GLY A 1 94 ? 15.151 -11.089 -18.697 1.00 89.31 94 GLY A CA 1
ATOM 722 C C . GLY A 1 94 ? 16.025 -9.976 -18.120 1.00 89.31 94 GLY A C 1
ATOM 723 O O . GLY A 1 94 ? 16.719 -10.253 -17.144 1.00 89.31 94 GLY A O 1
ATOM 724 N N . ASP A 1 95 ? 16.085 -8.783 -18.710 1.00 90.88 95 ASP A N 1
ATOM 725 C CA . ASP A 1 95 ? 16.854 -7.669 -18.143 1.00 90.88 95 ASP A CA 1
ATOM 726 C C . ASP A 1 95 ? 16.010 -6.873 -17.139 1.00 90.88 95 ASP A C 1
ATOM 728 O O . ASP A 1 95 ? 14.878 -6.486 -17.433 1.00 90.88 95 ASP A O 1
ATOM 732 N N . LEU A 1 96 ? 16.571 -6.622 -15.952 1.00 91.06 96 LEU A N 1
ATOM 733 C CA . LEU A 1 96 ? 15.887 -5.928 -14.861 1.00 91.06 96 LEU A CA 1
ATOM 734 C C . LEU A 1 96 ? 15.427 -4.525 -15.259 1.00 91.06 96 LEU A C 1
ATOM 736 O O . LEU A 1 96 ? 14.275 -4.173 -15.019 1.00 91.06 96 LEU A O 1
ATOM 740 N N . ALA A 1 97 ? 16.316 -3.720 -15.846 1.00 90.94 97 ALA A N 1
ATOM 741 C CA . ALA A 1 97 ? 15.998 -2.337 -16.175 1.00 90.94 97 ALA A CA 1
ATOM 742 C C . ALA A 1 97 ? 14.967 -2.273 -17.298 1.00 90.94 97 ALA A C 1
ATOM 744 O O . ALA A 1 97 ? 14.026 -1.488 -17.227 1.00 90.94 97 ALA A O 1
ATOM 745 N N . VAL A 1 98 ? 15.105 -3.137 -18.304 1.00 93.38 98 VAL A N 1
ATOM 746 C CA . VAL A 1 98 ? 14.145 -3.219 -19.409 1.00 93.38 98 VAL A CA 1
ATOM 747 C C . VAL A 1 98 ? 12.760 -3.637 -18.909 1.00 93.38 98 VAL A C 1
ATOM 749 O O . VAL A 1 98 ? 11.786 -2.948 -19.199 1.00 93.38 98 VAL A O 1
ATOM 752 N N . GLY A 1 99 ? 12.661 -4.723 -18.133 1.00 94.69 99 GLY A N 1
ATOM 753 C CA . GLY A 1 99 ? 11.389 -5.196 -17.577 1.00 94.69 99 GLY A CA 1
ATOM 754 C C . GLY A 1 99 ? 10.750 -4.181 -16.629 1.00 94.69 99 GLY A C 1
ATOM 755 O O . GLY A 1 99 ? 9.574 -3.852 -16.771 1.00 94.69 99 GLY A O 1
ATOM 756 N N . TYR A 1 100 ? 11.537 -3.598 -15.720 1.00 94.31 100 TYR A N 1
ATOM 757 C CA . TYR A 1 100 ? 11.058 -2.559 -14.810 1.00 94.31 100 TYR A CA 1
ATOM 758 C C . TYR A 1 100 ? 10.483 -1.352 -15.563 1.00 94.31 100 TYR A C 1
ATOM 760 O O . TYR A 1 100 ? 9.356 -0.935 -15.291 1.00 94.31 100 TYR A O 1
ATOM 768 N N . ASN A 1 101 ? 11.241 -0.818 -16.526 1.00 94.81 101 ASN A N 1
ATOM 769 C CA . ASN A 1 101 ? 10.854 0.370 -17.280 1.00 94.81 101 ASN A CA 1
ATOM 770 C C . ASN A 1 101 ? 9.663 0.099 -18.201 1.00 94.81 101 ASN A C 1
ATOM 772 O O . ASN A 1 101 ? 8.810 0.969 -18.346 1.00 94.81 101 ASN A O 1
ATOM 776 N N . LEU A 1 102 ? 9.563 -1.095 -18.794 1.00 96.44 102 LEU A N 1
ATOM 777 C CA . LEU A 1 102 ? 8.386 -1.470 -19.572 1.00 96.44 102 LEU A CA 1
ATOM 778 C C . LEU A 1 102 ? 7.131 -1.516 -18.690 1.00 96.44 102 LEU A C 1
ATOM 780 O O . LEU A 1 102 ? 6.116 -0.938 -19.070 1.00 96.44 102 LEU A O 1
ATOM 784 N N . GLY A 1 103 ? 7.203 -2.137 -17.507 1.00 95.88 103 GLY A N 1
ATOM 785 C CA . GLY A 1 103 ? 6.076 -2.157 -16.570 1.00 95.88 103 GLY A CA 1
ATOM 786 C C . GLY A 1 103 ? 5.632 -0.745 -16.170 1.00 95.88 103 GLY A C 1
ATOM 787 O O . GLY A 1 103 ? 4.444 -0.433 -16.231 1.00 95.88 103 GLY A O 1
ATOM 788 N N . LEU A 1 104 ? 6.585 0.155 -15.894 1.00 93.88 104 LEU A N 1
ATOM 789 C CA . LEU A 1 104 ? 6.284 1.567 -15.629 1.00 93.88 104 LEU A CA 1
ATOM 790 C C . LEU A 1 104 ? 5.630 2.238 -16.841 1.00 93.88 104 LEU A C 1
ATOM 792 O O . LEU A 1 104 ? 4.635 2.948 -16.710 1.00 93.88 104 LEU A O 1
ATOM 796 N N . GLY A 1 105 ? 6.156 1.959 -18.033 1.00 94.62 105 GLY A N 1
ATOM 797 C CA . GLY A 1 105 ? 5.607 2.428 -19.293 1.00 94.62 105 GLY A CA 1
ATOM 798 C C . GLY A 1 105 ? 4.145 2.020 -19.485 1.00 94.62 105 GLY A C 1
ATOM 799 O O . GLY A 1 105 ? 3.330 2.876 -19.826 1.00 94.62 105 GLY A O 1
ATOM 800 N N . HIS A 1 106 ? 3.807 0.749 -19.249 1.00 96.88 106 HIS A N 1
ATOM 801 C CA . HIS A 1 106 ? 2.432 0.248 -19.304 1.00 96.88 106 HIS A CA 1
ATOM 802 C C . HIS A 1 106 ? 1.534 0.948 -18.284 1.00 96.88 106 HIS A C 1
ATOM 804 O O . HIS A 1 106 ? 0.464 1.431 -18.657 1.00 96.88 106 HIS A O 1
ATOM 810 N N . TYR A 1 107 ? 1.985 1.064 -17.033 1.00 93.81 107 TYR A N 1
ATOM 811 C CA . TYR A 1 107 ? 1.205 1.692 -15.971 1.00 93.81 107 TYR A CA 1
ATOM 812 C C . TYR A 1 107 ? 0.843 3.141 -16.319 1.00 93.81 107 TYR A C 1
ATOM 814 O O . TYR A 1 107 ? -0.316 3.534 -16.224 1.00 93.81 107 TYR A O 1
ATOM 822 N N . LEU A 1 108 ? 1.821 3.927 -16.779 1.00 91.75 108 LEU A N 1
ATOM 823 C CA . LEU A 1 108 ? 1.625 5.333 -17.146 1.00 91.75 108 LEU A CA 1
ATOM 824 C C . LEU A 1 108 ? 0.670 5.521 -18.340 1.00 91.75 108 LEU A C 1
ATOM 826 O O . LEU A 1 108 ? 0.047 6.572 -18.455 1.00 91.75 108 LEU A O 1
ATOM 830 N N . HIS A 1 109 ? 0.501 4.500 -19.187 1.00 93.44 109 HIS A N 1
ATOM 831 C CA . HIS A 1 109 ? -0.512 4.472 -20.254 1.00 93.44 109 HIS A CA 1
ATOM 832 C C . HIS A 1 109 ? -1.838 3.841 -19.798 1.00 93.44 109 HIS A C 1
ATOM 834 O O . HIS A 1 109 ? -2.653 3.440 -20.628 1.00 93.44 109 HIS A O 1
ATOM 840 N N . ASN A 1 110 ? -2.060 3.722 -18.484 1.00 92.44 110 ASN A N 1
ATOM 841 C CA . ASN A 1 110 ? -3.241 3.106 -17.878 1.00 92.44 110 ASN A CA 1
ATOM 842 C C . ASN A 1 110 ? -3.461 1.635 -18.300 1.00 92.44 110 ASN A C 1
ATOM 844 O O . ASN A 1 110 ? -4.580 1.131 -18.247 1.00 92.44 110 ASN A O 1
ATOM 848 N N . ARG A 1 111 ? -2.392 0.934 -18.706 1.00 96.06 111 ARG A N 1
ATOM 849 C CA . ARG A 1 111 ? -2.384 -0.506 -19.017 1.00 96.06 111 ARG A CA 1
ATOM 850 C C . ARG A 1 111 ? -1.909 -1.288 -17.790 1.00 96.06 111 ARG A C 1
ATOM 852 O O . ARG A 1 111 ? -0.816 -1.849 -17.774 1.00 96.06 111 ARG A O 1
ATOM 859 N N . LYS A 1 112 ? -2.686 -1.231 -16.710 1.00 94.56 112 LYS A N 1
ATOM 860 C CA . LYS A 1 112 ? -2.271 -1.700 -15.375 1.00 94.56 112 LYS A CA 1
ATOM 861 C C . LYS A 1 112 ? -2.090 -3.218 -15.314 1.00 94.56 112 LYS A C 1
ATOM 863 O O . LYS A 1 112 ? -1.165 -3.699 -14.666 1.00 94.56 112 LYS A O 1
ATOM 868 N N . GLU A 1 113 ? -2.916 -3.969 -16.030 1.00 97.38 113 GLU A N 1
ATOM 869 C CA . GLU A 1 113 ? -2.816 -5.423 -16.146 1.00 97.38 113 GLU A CA 1
ATOM 870 C C . GLU A 1 113 ? -1.510 -5.834 -16.837 1.00 97.38 113 GLU A C 1
ATOM 872 O O . GLU A 1 113 ? -0.789 -6.688 -16.326 1.00 97.38 113 GLU A O 1
ATOM 877 N N . ASP A 1 114 ? -1.147 -5.162 -17.934 1.00 97.75 114 ASP A N 1
ATOM 878 C CA . ASP A 1 114 ? 0.133 -5.400 -18.610 1.00 97.75 114 ASP A CA 1
ATOM 879 C C . ASP A 1 114 ? 1.321 -5.047 -17.697 1.00 97.75 114 ASP A C 1
ATOM 881 O O . ASP A 1 114 ? 2.324 -5.762 -17.654 1.00 97.75 114 ASP A O 1
ATOM 885 N N . ALA A 1 115 ? 1.213 -3.943 -16.946 1.00 96.69 115 ALA A N 1
ATOM 886 C CA . ALA A 1 115 ? 2.239 -3.522 -15.995 1.00 96.69 115 ALA A CA 1
ATOM 887 C C . ALA A 1 115 ? 2.459 -4.575 -14.902 1.00 96.69 115 ALA A C 1
ATOM 889 O O . ALA A 1 115 ? 3.604 -4.948 -14.632 1.00 96.69 115 ALA A O 1
ATOM 890 N N . ARG A 1 116 ? 1.369 -5.096 -14.322 1.00 97.06 116 ARG A N 1
ATOM 891 C CA . ARG A 1 116 ? 1.395 -6.208 -13.365 1.00 97.06 116 ARG A CA 1
ATOM 892 C C . ARG A 1 116 ? 2.099 -7.420 -13.962 1.00 97.06 116 ARG A C 1
ATOM 894 O O . ARG A 1 116 ? 3.019 -7.939 -13.337 1.00 97.06 116 ARG A O 1
ATOM 901 N N . ASP A 1 117 ? 1.721 -7.842 -15.164 1.00 97.38 117 ASP A N 1
ATOM 902 C CA . ASP A 1 117 ? 2.262 -9.056 -15.781 1.00 97.38 117 ASP A CA 1
ATOM 903 C C . ASP A 1 117 ? 3.771 -8.939 -16.072 1.00 97.38 117 ASP A C 1
ATOM 905 O O . ASP A 1 117 ? 4.532 -9.892 -15.866 1.00 97.38 117 ASP A O 1
ATOM 909 N N . VAL A 1 118 ? 4.238 -7.765 -16.517 1.00 96.81 118 VAL A N 1
ATOM 910 C CA . VAL A 1 118 ? 5.669 -7.507 -16.749 1.00 96.81 118 VAL A CA 1
ATOM 911 C C . VAL A 1 118 ? 6.438 -7.423 -15.430 1.00 96.81 118 VAL A C 1
ATOM 913 O O . VAL A 1 118 ? 7.509 -8.031 -15.298 1.00 96.81 118 VAL A O 1
ATOM 916 N N . TRP A 1 119 ? 5.922 -6.697 -14.435 1.00 95.81 119 TRP A N 1
ATOM 917 C CA . TRP A 1 119 ? 6.583 -6.579 -13.136 1.00 95.81 119 TRP A CA 1
ATOM 918 C C . TRP A 1 119 ? 6.589 -7.889 -12.358 1.00 95.81 119 TRP A C 1
ATOM 920 O O . TRP A 1 119 ? 7.593 -8.161 -11.708 1.00 95.81 119 TRP A O 1
ATOM 930 N N . GLN A 1 120 ? 5.568 -8.737 -12.481 1.00 96.06 120 GLN A N 1
ATOM 931 C CA . GLN A 1 120 ? 5.559 -10.072 -11.886 1.00 96.06 120 GLN A CA 1
ATOM 932 C C . GLN A 1 120 ? 6.715 -10.923 -12.430 1.00 96.06 120 GLN A C 1
ATOM 934 O O . GLN A 1 120 ? 7.537 -11.411 -11.657 1.00 96.06 120 GLN A O 1
ATOM 939 N N . LYS A 1 121 ? 6.863 -11.022 -13.758 1.00 95.19 121 LYS A N 1
ATOM 940 C CA . LYS A 1 121 ? 7.982 -11.758 -14.384 1.00 95.19 121 LYS A CA 1
ATOM 941 C C . LYS A 1 121 ? 9.344 -11.164 -14.016 1.00 95.19 121 LYS A C 1
ATOM 943 O O . LYS A 1 121 ? 10.313 -11.885 -13.780 1.00 95.19 121 LYS A O 1
ATOM 948 N N . THR A 1 122 ? 9.424 -9.834 -13.952 1.00 93.06 122 THR A N 1
ATOM 949 C CA . THR A 1 122 ? 10.644 -9.127 -13.536 1.00 93.06 122 THR A CA 1
ATOM 950 C C . THR A 1 122 ? 10.979 -9.436 -12.075 1.00 93.06 122 THR A C 1
ATOM 952 O O . THR A 1 122 ? 12.139 -9.677 -11.747 1.00 93.06 122 THR A O 1
ATOM 955 N N . HIS A 1 123 ? 9.972 -9.468 -11.201 1.00 92.19 123 HIS A N 1
ATOM 956 C CA . HIS A 1 123 ? 10.103 -9.775 -9.782 1.00 92.19 123 HIS A CA 1
ATOM 957 C C . HIS A 1 123 ? 10.558 -11.221 -9.549 1.00 92.19 123 HIS A C 1
ATOM 959 O O . HIS A 1 123 ? 11.489 -11.441 -8.777 1.00 92.19 123 HIS A O 1
ATOM 965 N N . GLU A 1 124 ? 9.978 -12.188 -10.265 1.00 92.81 124 GLU A N 1
ATOM 966 C CA . GLU A 1 124 ? 10.367 -13.605 -10.199 1.00 92.81 124 GLU A CA 1
ATOM 967 C C . GLU A 1 124 ? 11.862 -13.804 -10.495 1.00 92.81 124 GLU A C 1
ATOM 969 O O . GLU A 1 124 ? 12.532 -14.601 -9.836 1.00 92.81 124 GLU A O 1
ATOM 974 N N . LYS A 1 125 ? 12.410 -13.044 -11.453 1.00 90.94 125 LYS A N 1
ATOM 975 C CA . LYS A 1 125 ? 13.833 -13.111 -11.813 1.00 90.94 125 LYS A CA 1
ATOM 976 C C . LYS A 1 125 ? 14.737 -12.290 -10.890 1.00 90.94 125 LYS A C 1
ATOM 978 O O . LYS A 1 125 ? 15.878 -12.680 -10.644 1.00 90.94 125 LYS A O 1
ATOM 983 N N . PHE A 1 126 ? 14.250 -11.156 -10.393 1.00 90.31 126 PHE A N 1
ATOM 984 C CA . PHE A 1 126 ? 15.014 -10.219 -9.569 1.00 90.31 126 PHE A CA 1
ATOM 985 C C . PHE A 1 126 ? 14.307 -9.951 -8.239 1.00 90.31 126 PHE A C 1
ATOM 987 O O . PHE A 1 126 ? 13.871 -8.826 -7.967 1.00 90.31 126 PHE A O 1
ATOM 994 N N . PRO A 1 127 ? 14.229 -10.962 -7.361 1.00 90.00 127 PRO A N 1
ATOM 995 C CA . PRO A 1 127 ? 13.426 -10.869 -6.154 1.00 90.00 127 PRO A CA 1
ATOM 996 C C . PRO A 1 127 ? 14.083 -9.989 -5.073 1.00 90.00 127 PRO A C 1
ATOM 998 O O . PRO A 1 127 ? 13.483 -9.760 -4.032 1.00 90.00 127 PRO A O 1
ATOM 1001 N N . GLU A 1 128 ? 15.282 -9.453 -5.316 1.00 90.94 128 GLU A N 1
ATOM 1002 C CA . GLU A 1 128 ? 15.978 -8.494 -4.443 1.00 90.94 128 GLU A CA 1
ATOM 1003 C C . GLU A 1 128 ? 15.863 -7.036 -4.934 1.00 90.94 128 GLU A C 1
ATOM 1005 O O . GLU A 1 128 ? 16.478 -6.133 -4.367 1.00 90.94 128 GLU A O 1
ATOM 1010 N N . HIS A 1 129 ? 15.082 -6.764 -5.987 1.00 90.19 129 HIS A N 1
ATOM 1011 C CA . HIS A 1 129 ? 14.894 -5.398 -6.476 1.00 90.19 129 HIS A CA 1
ATOM 1012 C C . HIS A 1 129 ? 13.701 -4.705 -5.802 1.00 90.19 129 HIS A C 1
ATOM 1014 O O . HIS A 1 129 ? 12.550 -4.886 -6.206 1.00 90.19 129 HIS A O 1
ATOM 1020 N N . LEU A 1 130 ? 13.987 -3.870 -4.796 1.00 90.38 130 LEU A N 1
ATOM 1021 C CA . LEU A 1 130 ? 12.994 -3.149 -3.986 1.00 90.38 130 LEU A CA 1
ATOM 1022 C C . LEU A 1 130 ? 11.921 -2.427 -4.813 1.00 90.38 130 LEU A C 1
ATOM 1024 O O . LEU A 1 130 ? 10.735 -2.543 -4.515 1.00 90.38 130 LEU A O 1
ATOM 1028 N N . LYS A 1 131 ? 12.315 -1.689 -5.855 1.00 89.88 131 LYS A N 1
ATOM 1029 C CA . LYS A 1 131 ? 11.355 -0.902 -6.643 1.00 89.88 131 LYS A CA 1
ATOM 1030 C C . LYS A 1 131 ? 10.354 -1.786 -7.385 1.00 89.88 131 LYS A C 1
ATOM 1032 O O . LYS A 1 131 ? 9.190 -1.429 -7.502 1.00 89.88 131 LYS A O 1
ATOM 1037 N N . THR A 1 132 ? 10.785 -2.961 -7.856 1.00 90.50 132 THR A N 1
ATOM 1038 C CA . THR A 1 132 ? 9.866 -3.909 -8.506 1.00 90.50 132 THR A CA 1
ATOM 1039 C C . THR A 1 132 ? 8.869 -4.466 -7.495 1.00 90.50 132 THR A C 1
ATOM 1041 O O . THR A 1 132 ? 7.694 -4.563 -7.821 1.00 90.50 132 THR A O 1
ATOM 1044 N N . HIS A 1 133 ? 9.301 -4.766 -6.262 1.00 90.62 133 HIS A N 1
ATOM 1045 C CA . HIS A 1 133 ? 8.388 -5.167 -5.180 1.00 90.62 133 HIS A CA 1
ATOM 1046 C C . HIS A 1 133 ? 7.342 -4.096 -4.883 1.00 90.62 133 HIS A C 1
ATOM 1048 O O . HIS A 1 133 ? 6.151 -4.391 -4.856 1.00 90.62 133 HIS A O 1
ATOM 1054 N N . ALA A 1 134 ? 7.789 -2.856 -4.673 1.00 92.00 134 ALA A N 1
ATOM 1055 C CA . ALA A 1 134 ? 6.900 -1.748 -4.342 1.00 92.00 134 ALA A CA 1
ATOM 1056 C C . ALA A 1 134 ? 5.878 -1.493 -5.460 1.00 92.00 134 ALA A C 1
ATOM 1058 O O . ALA A 1 134 ? 4.685 -1.399 -5.184 1.00 92.00 134 ALA A O 1
ATOM 1059 N N . ASN A 1 135 ? 6.329 -1.464 -6.716 1.00 92.38 135 ASN A N 1
ATOM 1060 C CA . ASN A 1 135 ? 5.456 -1.244 -7.867 1.00 92.38 135 ASN A CA 1
ATOM 1061 C C . ASN A 1 135 ? 4.498 -2.418 -8.119 1.00 92.38 135 ASN A C 1
ATOM 1063 O O . ASN A 1 135 ? 3.351 -2.188 -8.494 1.00 92.38 135 ASN A O 1
ATOM 1067 N N . LEU A 1 136 ? 4.936 -3.663 -7.897 1.00 94.19 136 LEU A N 1
ATOM 1068 C CA . LEU A 1 136 ? 4.076 -4.837 -8.042 1.00 94.19 136 LEU A CA 1
ATOM 1069 C C . LEU A 1 136 ? 2.967 -4.849 -6.980 1.00 94.19 136 LEU A C 1
ATOM 1071 O O . LEU A 1 136 ? 1.802 -5.045 -7.311 1.00 94.19 136 LEU A O 1
ATOM 1075 N N . ALA A 1 137 ? 3.304 -4.585 -5.716 1.00 94.75 137 ALA A N 1
ATOM 1076 C CA . ALA A 1 137 ? 2.301 -4.467 -4.660 1.00 94.75 137 ALA A CA 1
ATOM 1077 C C . ALA A 1 137 ? 1.314 -3.324 -4.957 1.00 94.75 137 ALA A C 1
ATOM 1079 O O . ALA A 1 137 ? 0.101 -3.495 -4.834 1.00 94.75 137 ALA A O 1
ATOM 1080 N N . TRP A 1 138 ? 1.833 -2.176 -5.401 1.00 93.88 138 TRP A N 1
ATOM 1081 C CA . TRP A 1 138 ? 1.019 -1.021 -5.758 1.00 93.88 138 TRP A CA 1
ATOM 1082 C C . TRP A 1 138 ? 0.061 -1.304 -6.918 1.00 93.88 138 TRP A C 1
ATOM 1084 O O . TRP A 1 138 ? -1.111 -0.953 -6.836 1.00 93.88 138 TRP A O 1
ATOM 1094 N N . VAL A 1 139 ? 0.512 -1.956 -7.994 1.00 94.12 139 VAL A N 1
ATOM 1095 C CA . VAL A 1 139 ? -0.371 -2.210 -9.143 1.00 94.12 139 VAL A CA 1
ATOM 1096 C C . VAL A 1 139 ? -1.496 -3.185 -8.801 1.00 94.12 139 VAL A C 1
ATOM 1098 O O . VAL A 1 139 ? -2.603 -3.007 -9.298 1.00 94.12 139 VAL A O 1
ATOM 1101 N N . TYR A 1 140 ? -1.267 -4.159 -7.909 1.00 95.88 140 TYR A N 1
ATOM 1102 C CA . TYR A 1 140 ? -2.358 -4.978 -7.368 1.00 95.88 140 TYR A CA 1
ATOM 1103 C C . TYR A 1 140 ? -3.387 -4.116 -6.630 1.00 95.88 140 TYR A C 1
ATOM 1105 O O . TYR A 1 140 ? -4.584 -4.235 -6.887 1.00 95.88 140 TYR A O 1
ATOM 1113 N N . PHE A 1 141 ? -2.924 -3.197 -5.779 1.00 94.62 141 PHE A N 1
ATOM 1114 C CA . PHE A 1 141 ? -3.800 -2.298 -5.030 1.00 94.62 141 PHE A CA 1
ATOM 1115 C C . PHE A 1 141 ? -4.599 -1.378 -5.958 1.00 94.62 141 PHE A C 1
ATOM 1117 O O . PHE A 1 141 ? -5.802 -1.198 -5.791 1.00 94.62 141 PHE A O 1
ATOM 1124 N N . ASP A 1 142 ? -3.949 -0.818 -6.971 1.00 93.38 142 ASP A N 1
ATOM 1125 C CA . ASP A 1 142 ? -4.564 0.101 -7.925 1.00 93.38 142 ASP A CA 1
ATOM 1126 C C . ASP A 1 142 ? -5.565 -0.606 -8.869 1.00 93.38 142 ASP A C 1
ATOM 1128 O O . ASP A 1 142 ? -6.563 -0.017 -9.295 1.00 93.38 142 ASP A O 1
ATOM 1132 N N . LEU A 1 143 ? -5.360 -1.900 -9.137 1.00 94.88 143 LEU A N 1
ATOM 1133 C CA . LEU A 1 143 ? -6.331 -2.778 -9.808 1.00 94.88 143 LEU A CA 1
ATOM 1134 C C . LEU A 1 143 ? -7.503 -3.196 -8.898 1.00 94.88 143 LEU A C 1
ATOM 1136 O O . LEU A 1 143 ? -8.493 -3.738 -9.389 1.00 94.88 143 LEU A O 1
ATOM 1140 N N . GLY A 1 144 ? -7.413 -2.934 -7.593 1.00 94.88 144 GLY A N 1
ATOM 1141 C CA . GLY A 1 144 ? -8.405 -3.328 -6.593 1.00 94.88 144 GLY A CA 1
ATOM 1142 C C . GLY A 1 144 ? -8.315 -4.774 -6.122 1.00 94.88 144 GLY A C 1
ATOM 1143 O O . GLY A 1 144 ? -9.269 -5.296 -5.545 1.00 94.88 144 GLY A O 1
ATOM 1144 N N . ASP A 1 145 ? -7.177 -5.422 -6.359 1.00 96.69 145 ASP A N 1
ATOM 1145 C CA . ASP A 1 145 ? -6.847 -6.719 -5.780 1.00 96.69 145 ASP A CA 1
ATOM 1146 C C . ASP A 1 145 ? -6.117 -6.517 -4.442 1.00 96.69 145 ASP A C 1
ATOM 1148 O O . ASP A 1 145 ? -4.900 -6.681 -4.324 1.00 96.69 145 ASP A O 1
ATOM 1152 N N . ASP A 1 146 ? -6.879 -6.089 -3.431 1.00 96.00 146 ASP A N 1
ATOM 1153 C CA . ASP A 1 146 ? -6.341 -5.704 -2.121 1.00 96.00 146 ASP A CA 1
ATOM 1154 C C . ASP A 1 146 ? -5.657 -6.863 -1.383 1.00 96.00 146 ASP A C 1
ATOM 1156 O O . ASP A 1 146 ? -4.696 -6.649 -0.643 1.00 96.00 146 ASP A O 1
ATOM 1160 N N . GLU A 1 147 ? -6.126 -8.098 -1.575 1.00 97.44 147 GLU A N 1
ATOM 1161 C CA . GLU A 1 147 ? -5.527 -9.265 -0.924 1.00 97.44 147 GLU A CA 1
ATOM 1162 C C . GLU A 1 147 ? -4.149 -9.560 -1.529 1.00 97.44 147 GLU A C 1
ATOM 1164 O O . GLU A 1 147 ? -3.169 -9.687 -0.789 1.00 97.44 147 GLU A O 1
ATOM 1169 N N . SER A 1 148 ? -4.030 -9.579 -2.864 1.00 97.31 148 SER A N 1
ATOM 1170 C CA . SER A 1 148 ? -2.726 -9.741 -3.520 1.00 97.31 148 SER A CA 1
ATOM 1171 C C . SER A 1 148 ? -1.789 -8.579 -3.193 1.00 97.31 148 SER A C 1
ATOM 1173 O O . SER A 1 148 ? -0.616 -8.804 -2.896 1.00 97.31 148 SER A O 1
ATOM 1175 N N . ALA A 1 149 ? -2.297 -7.344 -3.157 1.00 96.50 149 ALA A N 1
ATOM 1176 C CA . ALA A 1 149 ? -1.519 -6.173 -2.766 1.00 96.50 149 ALA A CA 1
ATOM 1177 C C . ALA A 1 149 ? -0.971 -6.286 -1.339 1.00 96.50 149 ALA A C 1
ATOM 1179 O O . ALA A 1 149 ? 0.216 -6.047 -1.103 1.00 96.50 149 ALA A O 1
ATOM 1180 N N . HIS A 1 150 ? -1.815 -6.696 -0.389 1.00 96.69 150 HIS A N 1
ATOM 1181 C CA . HIS A 1 150 ? -1.426 -6.933 0.995 1.00 96.69 150 HIS A CA 1
ATOM 1182 C C . HIS A 1 150 ? -0.339 -8.010 1.106 1.00 96.69 150 HIS A C 1
ATOM 1184 O O . HIS A 1 150 ? 0.664 -7.802 1.797 1.00 96.69 150 HIS A O 1
ATOM 1190 N N . ILE A 1 151 ? -0.517 -9.141 0.416 1.00 96.50 151 ILE A N 1
ATOM 1191 C CA . ILE A 1 151 ? 0.420 -10.269 0.431 1.00 96.50 151 ILE A CA 1
ATOM 1192 C C . ILE A 1 151 ? 1.770 -9.867 -0.171 1.00 96.50 151 ILE A C 1
ATOM 1194 O O . ILE A 1 151 ? 2.811 -10.126 0.437 1.00 96.50 151 ILE A O 1
ATOM 1198 N N . GLU A 1 152 ? 1.776 -9.221 -1.336 1.00 95.50 152 GLU A N 1
ATOM 1199 C CA . GLU A 1 152 ? 3.014 -8.790 -1.992 1.00 95.50 152 GLU A CA 1
ATOM 1200 C C . GLU A 1 152 ? 3.729 -7.697 -1.191 1.00 95.50 152 GLU A C 1
ATOM 1202 O O . GLU A 1 152 ? 4.942 -7.772 -0.986 1.00 95.50 152 GLU A O 1
ATOM 1207 N N . ALA A 1 153 ? 2.990 -6.738 -0.626 1.00 95.44 153 ALA A N 1
ATOM 1208 C CA . ALA A 1 153 ? 3.564 -5.734 0.261 1.00 95.44 153 ALA A CA 1
ATOM 1209 C C . ALA A 1 153 ? 4.185 -6.361 1.520 1.00 95.44 153 ALA A C 1
ATOM 1211 O O . ALA A 1 153 ? 5.271 -5.963 1.945 1.00 95.44 153 ALA A O 1
ATOM 1212 N N . PHE A 1 154 ? 3.524 -7.363 2.109 1.00 95.56 154 PHE A N 1
ATOM 1213 C CA . PHE A 1 154 ? 4.036 -8.094 3.266 1.00 95.56 154 PHE A CA 1
ATOM 1214 C C . PHE A 1 154 ? 5.333 -8.845 2.946 1.00 95.56 154 PHE A C 1
ATOM 1216 O O . PHE A 1 154 ? 6.330 -8.643 3.639 1.00 95.56 154 PHE A O 1
ATOM 1223 N N . LYS A 1 155 ? 5.360 -9.620 1.853 1.00 93.44 155 LYS A N 1
ATOM 1224 C CA . LYS A 1 155 ? 6.580 -10.296 1.377 1.00 93.44 155 LYS A CA 1
ATOM 1225 C C . LYS A 1 155 ? 7.710 -9.303 1.103 1.00 93.44 155 LYS A C 1
ATOM 1227 O O . LYS A 1 155 ? 8.871 -9.586 1.399 1.00 93.44 155 LYS A O 1
ATOM 1232 N N . GLY A 1 156 ? 7.381 -8.141 0.538 1.00 93.81 156 GLY A N 1
ATOM 1233 C CA . GLY A 1 156 ? 8.338 -7.066 0.306 1.00 93.81 156 GLY A CA 1
ATOM 1234 C C . GLY A 1 156 ? 8.924 -6.525 1.611 1.00 93.81 156 GLY A C 1
ATOM 1235 O O . GLY A 1 156 ? 10.135 -6.342 1.704 1.00 93.81 156 GLY A O 1
ATOM 1236 N N . LEU A 1 157 ? 8.099 -6.310 2.639 1.00 94.62 157 LEU A N 1
ATOM 1237 C CA . LEU A 1 157 ? 8.529 -5.799 3.948 1.00 94.62 157 LEU A CA 1
ATOM 1238 C C . LEU A 1 157 ? 9.407 -6.781 4.731 1.00 94.62 157 LEU A C 1
ATOM 1240 O O . LEU A 1 157 ? 10.262 -6.335 5.499 1.00 94.62 157 LEU A O 1
ATOM 1244 N N . ASP A 1 158 ? 9.249 -8.088 4.513 1.00 92.88 158 ASP A N 1
ATOM 1245 C CA . ASP A 1 158 ? 10.141 -9.099 5.096 1.00 92.88 158 ASP A CA 1
ATOM 1246 C C . ASP A 1 158 ? 11.585 -8.945 4.592 1.00 92.88 158 ASP A C 1
ATOM 1248 O O . ASP A 1 158 ? 12.537 -9.169 5.346 1.00 92.88 158 ASP A O 1
ATOM 1252 N N . ARG A 1 159 ? 11.759 -8.507 3.336 1.00 92.12 159 ARG A N 1
ATOM 1253 C CA . ARG A 1 159 ? 13.076 -8.241 2.729 1.00 92.12 159 ARG A CA 1
ATOM 1254 C C . ARG A 1 159 ? 13.552 -6.813 2.973 1.00 92.12 159 ARG A C 1
ATOM 1256 O O . ARG A 1 159 ? 14.706 -6.585 3.327 1.00 92.12 159 ARG A O 1
ATOM 1263 N N . PHE A 1 160 ? 12.653 -5.849 2.810 1.00 91.88 160 PHE A N 1
ATOM 1264 C CA . PHE A 1 160 ? 12.922 -4.417 2.880 1.00 91.88 160 PHE A CA 1
ATOM 1265 C C . PHE A 1 160 ? 12.189 -3.803 4.065 1.00 91.88 160 PHE A C 1
ATOM 1267 O O . PHE A 1 160 ? 11.201 -3.073 3.923 1.00 91.88 160 PHE A O 1
ATOM 1274 N N . LYS A 1 161 ? 12.698 -4.116 5.258 1.00 90.94 161 LYS A N 1
ATOM 1275 C CA . LYS A 1 161 ? 12.134 -3.631 6.517 1.00 90.94 161 LYS A CA 1
ATOM 1276 C C . LYS A 1 161 ? 11.997 -2.111 6.496 1.00 90.94 161 LYS A C 1
ATOM 1278 O O . LYS A 1 161 ? 12.885 -1.400 6.030 1.00 90.94 161 LYS A O 1
ATOM 1283 N N . ASN A 1 162 ? 10.886 -1.624 7.037 1.00 87.44 162 ASN A N 1
ATOM 1284 C CA . ASN A 1 162 ? 10.570 -0.201 7.185 1.00 87.44 162 ASN A CA 1
ATOM 1285 C C . ASN A 1 162 ? 10.460 0.595 5.871 1.00 87.44 162 ASN A C 1
ATOM 1287 O O . ASN A 1 162 ? 10.446 1.825 5.905 1.00 87.44 162 ASN A O 1
ATOM 1291 N N . ASN A 1 163 ? 10.346 -0.065 4.713 1.00 91.12 163 ASN A N 1
ATOM 1292 C CA . ASN A 1 163 ? 10.075 0.644 3.469 1.00 91.12 163 ASN A CA 1
ATOM 1293 C C . ASN A 1 163 ? 8.661 1.254 3.482 1.00 91.12 163 ASN A C 1
ATOM 1295 O O . ASN A 1 163 ? 7.667 0.537 3.585 1.00 91.12 163 ASN A O 1
ATOM 1299 N N . LEU A 1 164 ? 8.572 2.579 3.340 1.00 89.56 164 LEU A N 1
ATOM 1300 C CA . LEU A 1 164 ? 7.304 3.302 3.461 1.00 89.56 164 LEU A CA 1
ATOM 1301 C C . LEU A 1 164 ? 6.324 3.053 2.305 1.00 89.56 164 LEU A C 1
ATOM 1303 O O . LEU A 1 164 ? 5.124 3.131 2.540 1.00 89.56 164 LEU A O 1
ATOM 1307 N N . SER A 1 165 ? 6.790 2.756 1.089 1.00 89.62 165 SER A N 1
ATOM 1308 C CA . SER A 1 165 ? 5.905 2.486 -0.059 1.00 89.62 165 SER A CA 1
ATOM 1309 C C . SER A 1 165 ? 5.200 1.137 0.090 1.00 89.62 165 SER A C 1
ATOM 1311 O O . SER A 1 165 ? 3.988 1.032 -0.093 1.00 89.62 165 SER A O 1
ATOM 1313 N N . LEU A 1 166 ? 5.952 0.115 0.505 1.00 93.06 166 LEU A N 1
ATOM 1314 C CA . LEU A 1 166 ? 5.396 -1.194 0.836 1.00 93.06 166 LEU A CA 1
ATOM 1315 C C . LEU A 1 166 ? 4.504 -1.119 2.085 1.00 93.06 166 LEU A C 1
ATOM 1317 O O . LEU A 1 166 ? 3.414 -1.683 2.097 1.00 93.06 166 LEU A O 1
ATOM 1321 N N . ALA A 1 167 ? 4.926 -0.376 3.116 1.00 94.38 167 ALA A N 1
ATOM 1322 C CA . ALA A 1 167 ? 4.114 -0.127 4.307 1.00 94.38 167 ALA A CA 1
ATOM 1323 C C . ALA A 1 167 ? 2.768 0.511 3.957 1.00 94.38 167 ALA A C 1
ATOM 1325 O O . ALA A 1 167 ? 1.731 0.007 4.379 1.00 94.38 167 ALA A O 1
ATOM 1326 N N . HIS A 1 168 ? 2.789 1.581 3.158 1.00 92.94 168 HIS A N 1
ATOM 1327 C CA . HIS A 1 168 ? 1.583 2.258 2.696 1.00 92.94 168 HIS A CA 1
ATOM 1328 C C . HIS A 1 168 ? 0.638 1.280 2.000 1.00 92.94 168 HIS A C 1
ATOM 1330 O O . HIS A 1 168 ? -0.490 1.108 2.459 1.00 92.94 168 HIS A O 1
ATOM 1336 N N . THR A 1 169 ? 1.132 0.569 0.981 1.00 93.94 169 THR A N 1
ATOM 1337 C CA . THR A 1 169 ? 0.318 -0.372 0.200 1.00 93.94 169 THR A CA 1
ATOM 1338 C C . THR A 1 169 ? -0.323 -1.423 1.105 1.00 93.94 169 THR A C 1
ATOM 1340 O O . THR A 1 169 ? -1.523 -1.679 1.014 1.00 93.94 169 THR A O 1
ATOM 1343 N N . LYS A 1 170 ? 0.445 -1.985 2.049 1.00 95.75 170 LYS A N 1
ATOM 1344 C CA . LYS A 1 170 ? -0.066 -2.951 3.026 1.00 95.75 170 LYS A CA 1
ATOM 1345 C C . LYS A 1 170 ? -1.201 -2.372 3.876 1.00 95.75 170 LYS A C 1
ATOM 1347 O O . LYS A 1 170 ? -2.226 -3.032 4.044 1.00 95.75 170 LYS A O 1
ATOM 1352 N N . ILE A 1 171 ? -1.015 -1.174 4.435 1.00 95.56 171 ILE A N 1
ATOM 1353 C CA . ILE A 1 171 ? -1.989 -0.520 5.324 1.00 95.56 171 ILE A CA 1
ATOM 1354 C C . ILE A 1 171 ? -3.263 -0.174 4.556 1.00 95.56 171 ILE A C 1
ATOM 1356 O O . ILE A 1 171 ? -4.360 -0.471 5.021 1.00 95.56 171 ILE A O 1
ATOM 1360 N N . TYR A 1 172 ? -3.130 0.426 3.376 1.00 94.94 172 TYR A N 1
ATOM 1361 C CA . TYR A 1 172 ? -4.273 0.883 2.593 1.00 94.94 172 TYR A CA 1
ATOM 1362 C C . TYR A 1 172 ? -5.083 -0.288 2.043 1.00 94.94 172 TYR A C 1
ATOM 1364 O O . TYR A 1 172 ? -6.311 -0.230 2.056 1.00 94.94 172 TYR A O 1
ATOM 1372 N N . SER A 1 173 ? -4.419 -1.386 1.674 1.00 95.81 173 SER A N 1
ATOM 1373 C CA . SER A 1 173 ? -5.099 -2.638 1.329 1.00 95.81 173 SER A CA 1
ATOM 1374 C C . SER A 1 173 ? -5.912 -3.166 2.517 1.00 95.81 173 SER A C 1
ATOM 1376 O O . SER A 1 173 ? -7.091 -3.479 2.379 1.00 95.81 173 SER A O 1
ATOM 1378 N N . LEU A 1 174 ? -5.333 -3.189 3.727 1.00 97.81 174 LEU A N 1
ATOM 1379 C CA . LEU A 1 174 ? -6.060 -3.583 4.944 1.00 97.81 174 LEU A CA 1
ATOM 1380 C C . LEU A 1 174 ? -7.243 -2.654 5.240 1.00 97.81 174 LEU A C 1
ATOM 1382 O O . LEU A 1 174 ? -8.312 -3.126 5.625 1.00 97.81 174 LEU A O 1
ATOM 1386 N N . PHE A 1 175 ? -7.087 -1.348 5.028 1.00 97.06 175 PHE A N 1
ATOM 1387 C CA . PHE A 1 175 ? -8.170 -0.384 5.196 1.00 97.06 175 PHE A CA 1
ATOM 1388 C C . PHE A 1 175 ? -9.308 -0.611 4.201 1.00 97.06 175 PHE A C 1
ATOM 1390 O O . PHE A 1 175 ? -10.472 -0.614 4.619 1.00 97.06 175 PHE A O 1
ATOM 1397 N N . ARG A 1 176 ? -8.992 -0.847 2.922 1.00 95.75 176 ARG A N 1
ATOM 1398 C CA . ARG A 1 176 ? -9.984 -1.124 1.875 1.00 95.75 176 ARG A CA 1
ATOM 1399 C C . ARG A 1 176 ? -10.697 -2.466 2.087 1.00 95.75 176 ARG A C 1
ATOM 1401 O O . ARG A 1 176 ? -11.880 -2.579 1.784 1.00 95.75 176 ARG A O 1
ATOM 1408 N N . MET A 1 177 ? -10.037 -3.428 2.732 1.00 97.25 177 MET A N 1
ATOM 1409 C CA . MET A 1 177 ? -10.640 -4.693 3.175 1.00 97.25 177 MET A CA 1
ATOM 1410 C C . MET A 1 177 ? -11.405 -4.604 4.510 1.00 97.25 177 MET A C 1
ATOM 1412 O O . MET A 1 177 ? -11.996 -5.591 4.943 1.00 97.25 177 MET A O 1
ATOM 1416 N N . GLY A 1 178 ? -11.381 -3.462 5.208 1.00 97.38 178 GLY A N 1
ATOM 1417 C CA . GLY A 1 178 ? -12.019 -3.303 6.524 1.00 97.38 178 GLY A CA 1
ATOM 1418 C C . GLY A 1 178 ? -11.272 -3.976 7.686 1.00 97.38 178 GLY A C 1
ATOM 1419 O O . GLY A 1 178 ? -11.786 -4.053 8.803 1.00 97.38 178 GLY A O 1
ATOM 1420 N N . ARG A 1 179 ? -10.040 -4.441 7.455 1.00 98.12 179 ARG A N 1
ATOM 1421 C CA . ARG A 1 179 ? -9.178 -5.157 8.411 1.00 98.12 179 ARG A CA 1
ATOM 1422 C C . ARG A 1 179 ? -8.394 -4.174 9.297 1.00 98.12 179 ARG A C 1
ATOM 1424 O O . ARG A 1 179 ? -7.166 -4.191 9.358 1.00 98.12 179 ARG A O 1
ATOM 1431 N N . TYR A 1 180 ? -9.106 -3.280 9.990 1.00 98.06 180 TYR A N 1
ATOM 1432 C CA . TYR A 1 180 ? -8.505 -2.153 10.725 1.00 98.06 180 TYR A CA 1
ATOM 1433 C C . TYR A 1 180 ? -7.652 -2.561 11.928 1.00 98.06 180 TYR A C 1
ATOM 1435 O O . TYR A 1 180 ? -6.585 -1.986 12.136 1.00 98.06 180 TYR A O 1
ATOM 1443 N N . MET A 1 181 ? -8.083 -3.569 12.697 1.00 97.31 181 MET A N 1
ATOM 1444 C CA . MET A 1 181 ? -7.284 -4.062 13.826 1.00 97.31 181 MET A CA 1
ATOM 1445 C C . MET A 1 181 ? -5.968 -4.680 13.367 1.00 97.31 181 MET A C 1
ATOM 1447 O O . MET A 1 181 ? -4.950 -4.481 14.017 1.00 97.31 181 MET A O 1
ATOM 1451 N N . GLU A 1 182 ? -5.966 -5.389 12.239 1.00 97.69 182 GLU A N 1
ATOM 1452 C CA . GLU A 1 182 ? -4.741 -5.967 11.682 1.00 97.69 182 GLU A CA 1
ATOM 1453 C C . GLU A 1 182 ? -3.780 -4.880 11.192 1.00 97.69 182 GLU A C 1
ATOM 1455 O O . GLU A 1 182 ? -2.568 -4.989 11.381 1.00 97.69 182 GLU A O 1
ATOM 1460 N N . ALA A 1 183 ? -4.314 -3.800 10.609 1.00 97.69 183 ALA A N 1
ATOM 1461 C CA . ALA A 1 183 ? -3.515 -2.638 10.235 1.00 97.69 183 ALA A CA 1
ATOM 1462 C C . ALA A 1 183 ? -2.873 -1.981 11.466 1.00 97.69 183 ALA A C 1
ATOM 1464 O O . ALA A 1 183 ? -1.668 -1.717 11.454 1.00 97.69 183 ALA A O 1
ATOM 1465 N N . TYR A 1 184 ? -3.651 -1.764 12.533 1.00 97.38 184 TYR A N 1
ATOM 1466 C CA . TYR A 1 184 ? -3.141 -1.206 13.785 1.00 97.38 184 TYR A CA 1
ATOM 1467 C C . TYR A 1 184 ? -2.094 -2.118 14.439 1.00 97.38 184 TYR A C 1
ATOM 1469 O O . TYR A 1 184 ? -0.999 -1.651 14.743 1.00 97.38 184 TYR A O 1
ATOM 1477 N N . ASP A 1 185 ? -2.387 -3.413 14.607 1.00 96.44 185 ASP A N 1
ATOM 1478 C CA . ASP A 1 185 ? -1.467 -4.378 15.226 1.00 96.44 185 ASP A CA 1
ATOM 1479 C C . ASP A 1 185 ? -0.122 -4.407 14.499 1.00 96.44 185 ASP A C 1
ATOM 1481 O O . ASP A 1 185 ? 0.941 -4.342 15.122 1.00 96.44 185 ASP A O 1
ATOM 1485 N N . TRP A 1 186 ? -0.156 -4.439 13.164 1.00 96.19 186 TRP A N 1
ATOM 1486 C CA . TRP A 1 186 ? 1.068 -4.418 12.383 1.00 96.19 186 TRP A CA 1
ATOM 1487 C C . TRP A 1 186 ? 1.834 -3.100 12.551 1.00 96.19 186 T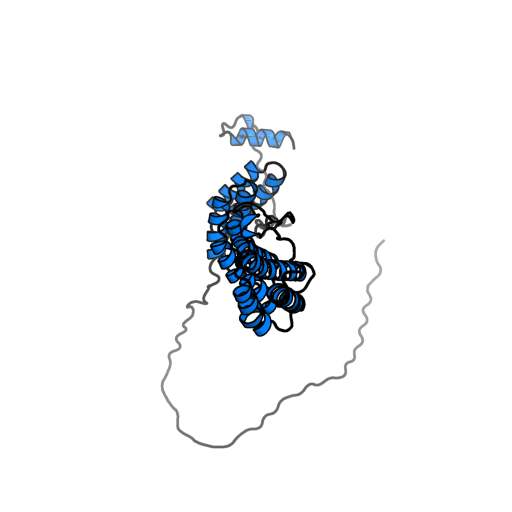RP A C 1
ATOM 1489 O O . TRP A 1 186 ? 3.040 -3.139 12.785 1.00 96.19 186 TRP A O 1
ATOM 1499 N N . LEU A 1 187 ? 1.164 -1.945 12.480 1.00 95.19 187 LEU A N 1
ATOM 1500 C CA . LEU A 1 187 ? 1.790 -0.631 12.679 1.00 95.19 187 LEU A CA 1
ATOM 1501 C C . LEU A 1 187 ? 2.407 -0.467 14.075 1.00 95.19 187 LEU A C 1
ATOM 1503 O O . LEU A 1 187 ? 3.463 0.158 14.216 1.00 95.19 187 LEU A O 1
ATOM 1507 N N . TYR A 1 188 ? 1.752 -1.027 15.092 1.00 93.19 188 TYR A N 1
ATOM 1508 C CA . TYR A 1 188 ? 2.224 -1.053 16.470 1.00 93.19 188 TYR A CA 1
ATOM 1509 C C . TYR A 1 188 ? 3.508 -1.885 16.587 1.00 93.19 188 TYR A C 1
ATOM 1511 O O . TYR A 1 188 ? 4.524 -1.405 17.086 1.00 93.19 188 TYR A O 1
ATOM 1519 N N . ARG A 1 189 ? 3.517 -3.105 16.033 1.00 93.19 189 ARG A N 1
ATOM 1520 C CA . ARG A 1 189 ? 4.678 -4.014 16.087 1.00 93.19 189 ARG A CA 1
ATOM 1521 C C . ARG A 1 189 ? 5.822 -3.625 15.156 1.00 93.19 189 ARG A C 1
ATOM 1523 O O . ARG A 1 189 ? 6.972 -3.953 15.442 1.00 93.19 189 ARG A O 1
ATOM 1530 N N . ALA A 1 190 ? 5.536 -2.958 14.042 1.00 91.69 190 ALA A N 1
ATOM 1531 C CA . ALA A 1 190 ? 6.550 -2.551 13.073 1.00 91.69 190 ALA A CA 1
ATOM 1532 C C . ALA A 1 190 ? 7.433 -1.402 13.585 1.00 91.69 190 ALA A C 1
ATOM 1534 O O . ALA A 1 190 ? 8.497 -1.177 13.018 1.00 91.69 190 ALA A O 1
ATOM 1535 N N . HIS A 1 191 ? 7.013 -0.692 14.645 1.00 88.75 191 HIS A N 1
ATOM 1536 C CA . HIS A 1 191 ? 7.738 0.445 15.228 1.00 88.75 191 HIS A CA 1
ATOM 1537 C C . HIS A 1 191 ? 8.167 1.483 14.175 1.00 88.75 191 HIS A C 1
ATOM 1539 O O . HIS A 1 191 ? 9.252 2.054 14.246 1.00 88.75 191 HIS A O 1
ATOM 1545 N N . LEU A 1 192 ? 7.314 1.725 13.170 1.00 88.88 192 LEU A N 1
ATOM 1546 C CA . LEU A 1 192 ? 7.592 2.735 12.153 1.00 88.88 192 LEU A CA 1
ATOM 1547 C C . LEU A 1 192 ? 7.592 4.129 12.789 1.00 88.88 192 LEU A C 1
ATOM 1549 O O . LEU A 1 192 ? 6.675 4.489 13.539 1.00 88.88 192 LEU A O 1
ATOM 1553 N N . GLU A 1 193 ? 8.616 4.910 12.466 1.00 87.69 193 GLU A N 1
ATOM 1554 C CA . GLU A 1 193 ? 8.801 6.276 12.949 1.00 87.69 193 GLU A CA 1
ATOM 1555 C C . GLU A 1 193 ? 8.428 7.310 11.877 1.00 87.69 193 GLU A C 1
ATOM 1557 O O . GLU A 1 193 ? 8.353 7.018 10.681 1.00 87.69 193 GLU A O 1
ATOM 1562 N N . GLY A 1 194 ? 8.206 8.548 12.317 1.00 89.25 194 GLY A N 1
ATOM 1563 C CA . GLY A 1 194 ? 7.892 9.682 11.450 1.00 89.25 194 GLY A CA 1
ATOM 1564 C C . GLY A 1 194 ? 6.401 10.008 11.360 1.00 89.25 194 GLY A C 1
ATOM 1565 O O . GLY A 1 194 ? 5.532 9.201 11.688 1.00 89.25 194 GLY A O 1
ATOM 1566 N N . VAL A 1 195 ? 6.113 11.230 10.901 1.00 89.75 195 VAL A N 1
ATOM 1567 C CA . VAL A 1 195 ? 4.755 11.807 10.867 1.00 89.75 195 VAL A CA 1
ATOM 1568 C C . VAL A 1 195 ? 3.786 10.911 10.103 1.00 89.75 195 VAL A C 1
ATOM 1570 O O . VAL A 1 195 ? 2.700 10.631 10.587 1.00 89.75 195 VAL A O 1
ATOM 1573 N N . ARG A 1 196 ? 4.212 10.387 8.950 1.00 88.31 196 ARG A N 1
ATOM 1574 C CA . ARG A 1 196 ? 3.386 9.512 8.112 1.00 88.31 196 ARG A CA 1
ATOM 1575 C C . ARG A 1 196 ? 2.969 8.228 8.837 1.00 88.31 196 ARG A C 1
ATOM 1577 O O . ARG A 1 196 ? 1.806 7.849 8.781 1.00 88.31 196 ARG A O 1
ATOM 1584 N N . ALA A 1 197 ? 3.901 7.591 9.544 1.00 90.69 197 ALA A N 1
ATOM 1585 C CA . ALA A 1 197 ? 3.611 6.387 10.316 1.00 90.69 197 ALA A CA 1
ATOM 1586 C C . ALA A 1 197 ? 2.646 6.666 11.476 1.00 90.69 197 ALA A C 1
ATOM 1588 O O . ALA A 1 197 ? 1.771 5.845 11.745 1.00 90.69 197 ALA A O 1
ATOM 1589 N N . GLN A 1 198 ? 2.771 7.832 12.123 1.00 92.50 198 GLN A N 1
ATOM 1590 C CA . GLN A 1 198 ? 1.808 8.267 13.137 1.00 92.50 198 GLN A CA 1
ATOM 1591 C C . GLN A 1 198 ? 0.422 8.496 12.535 1.00 92.50 198 GLN A C 1
ATOM 1593 O O . GLN A 1 198 ? -0.546 7.953 13.045 1.00 92.50 198 GLN A O 1
ATOM 1598 N N . THR A 1 199 ? 0.325 9.187 11.395 1.00 93.44 199 THR A N 1
ATOM 1599 C CA . THR A 1 199 ? -0.958 9.401 10.710 1.00 93.44 199 THR A CA 1
ATOM 1600 C C . THR A 1 199 ? -1.663 8.084 10.393 1.00 93.44 199 THR A C 1
ATOM 1602 O O . THR A 1 199 ? -2.859 7.957 10.641 1.00 93.44 199 THR A O 1
ATOM 1605 N N . TRP A 1 200 ? -0.933 7.079 9.903 1.00 94.94 200 TRP A N 1
ATOM 1606 C CA . TRP A 1 200 ? -1.508 5.760 9.647 1.00 94.94 200 TRP A CA 1
ATOM 1607 C C . TRP A 1 200 ? -1.970 5.050 10.923 1.00 94.94 200 TRP A C 1
ATOM 1609 O O . TRP A 1 200 ? -3.013 4.395 10.906 1.00 94.94 200 TRP A O 1
ATOM 1619 N N . ARG A 1 201 ? -1.225 5.181 12.031 1.00 95.50 201 ARG A N 1
ATOM 1620 C CA . ARG A 1 201 ? -1.640 4.647 13.338 1.00 95.50 201 ARG A CA 1
ATOM 1621 C C . ARG A 1 201 ? -2.924 5.307 13.817 1.00 95.50 201 ARG A C 1
ATOM 1623 O O . ARG A 1 201 ? -3.877 4.596 14.123 1.00 95.50 201 ARG A O 1
ATOM 1630 N N . ASP A 1 202 ? -2.976 6.633 13.789 1.00 95.69 202 ASP A N 1
ATOM 1631 C CA . ASP A 1 202 ? -4.141 7.410 14.211 1.00 95.69 202 ASP A CA 1
ATOM 1632 C C . ASP A 1 202 ? -5.376 7.062 13.368 1.00 95.69 202 ASP A C 1
ATOM 1634 O O . ASP A 1 202 ? -6.472 6.872 13.897 1.00 95.69 202 ASP A O 1
ATOM 1638 N N . GLN A 1 203 ? -5.201 6.908 12.050 1.00 96.06 203 GLN A N 1
ATOM 1639 C CA . GLN A 1 203 ? -6.250 6.431 11.147 1.00 96.06 203 GLN A CA 1
ATOM 1640 C C . GLN A 1 203 ? -6.729 5.027 11.530 1.00 96.06 203 GLN A C 1
ATOM 1642 O O . GLN A 1 203 ? -7.933 4.816 11.672 1.00 96.06 203 GLN A O 1
ATOM 1647 N N . ALA A 1 204 ? -5.811 4.078 11.741 1.00 97.81 204 ALA A N 1
ATOM 1648 C CA . ALA A 1 204 ? -6.160 2.706 12.098 1.00 97.81 204 ALA A CA 1
ATOM 1649 C C . ALA A 1 204 ? -6.937 2.646 13.423 1.00 97.81 204 ALA A C 1
ATOM 1651 O O . ALA A 1 204 ? -8.009 2.043 13.468 1.00 97.81 204 ALA A O 1
ATOM 1652 N N . VAL A 1 205 ? -6.459 3.339 14.464 1.00 97.88 205 VAL A N 1
ATOM 1653 C CA . VAL A 1 205 ? -7.154 3.478 15.755 1.00 97.88 205 VAL A CA 1
ATOM 1654 C C . VAL A 1 205 ? -8.552 4.046 15.554 1.00 97.88 205 VAL A C 1
ATOM 1656 O O . VAL A 1 205 ? -9.533 3.478 16.035 1.00 97.88 205 VAL A O 1
ATOM 1659 N N . ARG A 1 206 ? -8.663 5.150 14.810 1.00 97.62 206 ARG A N 1
ATOM 1660 C CA . ARG A 1 206 ? -9.941 5.814 14.553 1.00 97.62 206 ARG A CA 1
ATOM 1661 C C . ARG A 1 206 ? -10.937 4.879 13.868 1.00 97.62 206 ARG A C 1
ATOM 1663 O O . ARG A 1 206 ? -12.105 4.856 14.253 1.00 97.62 206 ARG A O 1
ATOM 1670 N N . TYR A 1 207 ? -10.496 4.099 12.883 1.00 98.25 207 TYR A N 1
ATOM 1671 C CA . TYR A 1 207 ? -11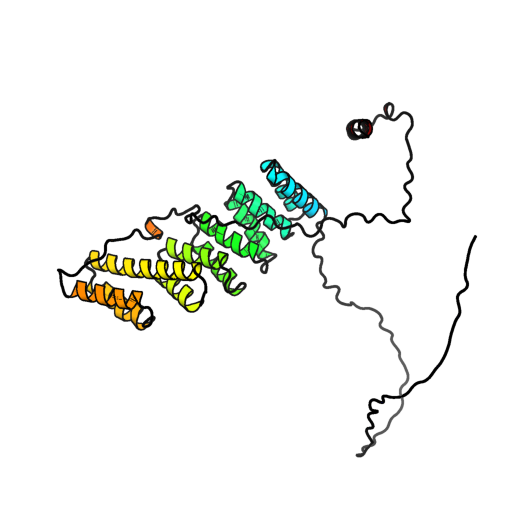.363 3.151 12.183 1.00 98.25 207 TYR A CA 1
ATOM 1672 C C . TYR A 1 207 ? -11.759 1.963 13.061 1.00 98.25 207 TYR A C 1
ATOM 1674 O O . TYR A 1 207 ? -12.926 1.579 13.056 1.00 98.25 207 TYR A O 1
ATOM 1682 N N . VAL A 1 208 ? -10.843 1.431 13.874 1.00 98.12 208 VAL A N 1
ATOM 1683 C CA . VAL A 1 208 ? -11.163 0.411 14.887 1.00 98.12 208 VAL A CA 1
ATOM 1684 C C . VAL A 1 208 ? -12.249 0.917 15.831 1.00 98.12 208 VAL A C 1
ATOM 1686 O O . VAL A 1 208 ? -13.282 0.268 15.993 1.00 98.12 208 VAL A O 1
ATOM 1689 N N . VAL A 1 209 ? -12.048 2.093 16.423 1.00 98.06 209 VAL A N 1
ATOM 1690 C CA . VAL A 1 209 ? -12.995 2.691 17.371 1.00 98.06 209 VAL A CA 1
ATOM 1691 C C . VAL A 1 209 ? -14.354 2.918 16.709 1.00 98.06 209 VAL A C 1
ATOM 1693 O O . VAL A 1 209 ? -15.384 2.572 17.286 1.00 98.06 209 VAL A O 1
ATOM 1696 N N . GLU A 1 210 ? -14.379 3.408 15.468 1.00 98.00 210 GLU A N 1
ATOM 1697 C CA . GLU A 1 210 ? -15.625 3.570 14.716 1.00 98.00 210 GLU A CA 1
ATOM 1698 C C . GLU A 1 210 ? -16.355 2.238 14.483 1.00 98.00 210 GLU A C 1
ATOM 1700 O O . GLU A 1 210 ? -17.582 2.198 14.583 1.00 98.00 210 GLU A O 1
ATOM 1705 N N . THR A 1 211 ? -15.654 1.128 14.213 1.00 97.69 211 THR A N 1
ATOM 1706 C CA . THR A 1 211 ? -16.334 -0.174 14.048 1.00 97.69 211 THR A CA 1
ATOM 1707 C C . THR A 1 211 ? -17.085 -0.600 15.311 1.00 97.69 211 THR A C 1
ATOM 1709 O O . THR A 1 211 ? -18.185 -1.150 15.215 1.00 97.69 211 THR A O 1
ATOM 1712 N N . LEU A 1 212 ? -16.544 -0.288 16.492 1.00 97.94 212 LEU A N 1
ATOM 1713 C CA . LEU A 1 212 ? -17.178 -0.576 17.779 1.00 97.94 212 LEU A CA 1
ATOM 1714 C C . LEU A 1 212 ? -18.362 0.360 18.036 1.00 97.94 212 LEU A C 1
ATOM 1716 O O . LEU A 1 212 ? -19.440 -0.103 18.405 1.00 97.94 212 LEU A O 1
ATOM 1720 N N . TRP A 1 213 ? -18.219 1.652 17.737 1.00 97.94 213 TRP A N 1
ATOM 1721 C CA . TRP A 1 213 ? -19.334 2.597 17.820 1.00 97.94 213 TRP A CA 1
ATOM 1722 C C . TRP A 1 213 ? -20.481 2.264 16.863 1.00 97.94 213 TRP A C 1
ATOM 1724 O O . TRP A 1 213 ? -21.648 2.457 17.198 1.00 97.94 213 TRP A O 1
ATOM 1734 N N . ARG A 1 214 ? -20.191 1.712 15.682 1.00 96.75 214 ARG A N 1
ATOM 1735 C CA . ARG A 1 214 ? -21.229 1.223 14.762 1.00 96.75 214 ARG A CA 1
ATOM 1736 C C . ARG A 1 214 ? -21.969 0.010 15.314 1.00 96.75 214 ARG A C 1
ATOM 1738 O O . ARG A 1 214 ? -23.187 -0.046 15.172 1.00 96.75 214 ARG A O 1
ATOM 1745 N N . LYS A 1 215 ? -21.271 -0.933 15.957 1.00 96.50 215 LYS A N 1
ATOM 1746 C CA . LYS A 1 215 ? -21.924 -2.043 16.675 1.00 96.50 215 LYS A CA 1
ATOM 1747 C C . LYS A 1 215 ? -22.837 -1.518 17.778 1.00 96.50 215 LYS A C 1
ATOM 1749 O O . LYS A 1 215 ? -24.001 -1.902 17.839 1.00 96.50 215 LYS A O 1
ATOM 1754 N N . PHE A 1 216 ? -22.344 -0.565 18.566 1.00 97.19 216 PHE A N 1
ATOM 1755 C CA . PHE A 1 216 ? -23.130 0.094 19.603 1.00 97.19 216 PHE A CA 1
ATOM 1756 C C . PHE A 1 216 ? -24.413 0.721 19.039 1.00 97.19 216 PHE A C 1
ATOM 1758 O O . PHE A 1 216 ? -25.513 0.375 19.464 1.00 97.19 216 PHE A O 1
ATOM 1765 N N . ARG A 1 217 ? -24.299 1.542 17.985 1.00 95.94 217 ARG A N 1
ATOM 1766 C CA . ARG A 1 217 ? -25.447 2.178 17.306 1.00 95.94 217 ARG A CA 1
ATOM 1767 C C . ARG A 1 217 ? -26.441 1.189 16.686 1.00 95.94 217 ARG A C 1
ATOM 1769 O O . ARG A 1 217 ? -27.589 1.553 16.453 1.00 95.94 217 ARG A O 1
ATOM 1776 N N . ARG A 1 218 ? -26.026 -0.050 16.411 1.00 96.06 218 ARG A N 1
ATOM 1777 C CA . ARG A 1 218 ? -26.897 -1.128 15.911 1.00 96.06 218 ARG A CA 1
ATOM 1778 C C . ARG A 1 218 ? -27.654 -1.871 17.020 1.00 96.06 218 ARG A C 1
ATOM 1780 O O . ARG A 1 218 ? -28.401 -2.793 16.707 1.00 96.06 218 ARG A O 1
ATOM 1787 N N . GLY A 1 219 ? -27.480 -1.481 18.284 1.00 95.31 219 GLY A N 1
ATOM 1788 C CA . GLY A 1 219 ? -28.081 -2.143 19.445 1.00 95.31 219 GLY A CA 1
ATOM 1789 C C . GLY A 1 219 ? -27.216 -3.260 20.038 1.00 95.31 219 GLY A C 1
ATOM 1790 O O . GLY A 1 219 ? -27.672 -3.982 20.917 1.00 95.31 219 GLY A O 1
ATOM 1791 N N . GLU A 1 220 ? -25.967 -3.405 19.588 1.00 96.81 220 GLU A N 1
ATOM 1792 C CA . GLU A 1 220 ? -25.007 -4.399 20.088 1.00 96.81 220 GLU A CA 1
ATOM 1793 C C . GLU A 1 220 ? -24.012 -3.758 21.082 1.00 96.81 220 GLU A C 1
ATOM 1795 O O . GLU A 1 220 ? -22.815 -4.048 21.055 1.00 96.81 220 GLU A O 1
ATOM 1800 N N . GLY A 1 221 ? -24.487 -2.847 21.941 1.00 95.50 221 GLY A N 1
ATOM 1801 C CA . GLY A 1 221 ? -23.646 -2.017 22.816 1.00 95.50 221 GLY A CA 1
ATOM 1802 C C . GLY A 1 221 ? -22.782 -2.815 23.791 1.00 95.50 221 GLY A C 1
ATOM 1803 O O . GLY A 1 221 ? -21.553 -2.730 23.740 1.00 95.50 221 GLY A O 1
ATOM 1804 N N . MET A 1 222 ? -23.393 -3.710 24.569 1.00 95.88 222 MET A N 1
ATOM 1805 C CA . MET A 1 222 ? -22.671 -4.621 25.461 1.00 95.88 222 MET A CA 1
ATOM 1806 C C . MET A 1 222 ? -21.617 -5.478 24.736 1.00 95.88 222 MET A C 1
ATOM 1808 O O . MET A 1 222 ? -20.554 -5.756 25.291 1.00 95.88 222 MET A O 1
ATOM 1812 N N . GLU A 1 223 ? -21.871 -5.900 23.493 1.00 97.25 223 GLU A N 1
ATOM 1813 C CA . GLU A 1 223 ? -20.890 -6.666 22.713 1.00 97.25 223 GLU A CA 1
ATOM 1814 C C . GLU A 1 223 ? -19.725 -5.782 22.253 1.00 97.25 223 GLU A C 1
ATOM 1816 O O . GLU A 1 223 ? -18.565 -6.188 22.332 1.00 97.25 223 GLU A O 1
ATOM 1821 N N . ALA A 1 224 ? -20.009 -4.539 21.851 1.00 97.62 224 ALA A N 1
ATOM 1822 C CA . ALA A 1 224 ? -18.982 -3.551 21.544 1.00 97.62 224 ALA A CA 1
ATOM 1823 C C . ALA A 1 224 ? -18.097 -3.259 22.770 1.00 97.62 224 ALA A C 1
ATOM 1825 O O . ALA A 1 224 ? -16.870 -3.244 22.650 1.00 97.62 224 ALA A O 1
ATOM 1826 N N . VAL A 1 225 ? -18.696 -3.107 23.957 1.00 97.62 225 VAL A N 1
ATOM 1827 C CA . VAL A 1 225 ? -17.972 -2.929 25.228 1.00 97.62 225 VAL A CA 1
ATOM 1828 C C . VAL A 1 225 ? -17.111 -4.150 25.545 1.00 97.62 225 VAL A C 1
ATOM 1830 O O . VAL A 1 225 ? -15.925 -4.002 25.846 1.00 97.62 225 VAL A O 1
ATOM 1833 N N . LYS A 1 226 ? -17.662 -5.367 25.439 1.00 97.69 226 LYS A N 1
ATOM 1834 C CA . LYS A 1 226 ? -16.901 -6.607 25.658 1.00 97.69 226 LYS A CA 1
ATOM 1835 C C . LYS A 1 226 ? -15.706 -6.707 24.726 1.00 97.69 226 LYS A C 1
ATOM 1837 O O . LYS A 1 226 ? -14.621 -7.042 25.196 1.00 97.69 226 LYS A O 1
ATOM 1842 N N . GLN A 1 227 ? -15.890 -6.409 23.442 1.00 97.25 227 GLN A N 1
ATOM 1843 C CA . GLN A 1 227 ? -14.812 -6.430 22.461 1.00 97.25 227 GLN A CA 1
ATOM 1844 C C . GLN A 1 227 ? -13.745 -5.379 22.794 1.00 97.25 227 GLN A C 1
ATOM 1846 O O . GLN A 1 227 ? -12.558 -5.704 22.825 1.00 97.25 227 GLN A O 1
ATOM 1851 N N . MET A 1 228 ? -14.154 -4.151 23.122 1.00 97.44 228 MET A N 1
ATOM 1852 C CA . MET A 1 228 ? -13.234 -3.088 23.520 1.00 97.44 228 MET A CA 1
ATOM 1853 C C . MET A 1 228 ? -12.397 -3.492 24.741 1.00 97.44 228 MET A C 1
ATOM 1855 O O . MET A 1 228 ? -11.173 -3.430 24.709 1.00 97.44 228 MET A O 1
ATOM 1859 N N . VAL A 1 229 ? -13.035 -3.958 25.815 1.00 97.00 229 VAL A N 1
ATOM 1860 C CA . VAL A 1 229 ? -12.344 -4.277 27.073 1.00 97.00 229 VAL A CA 1
ATOM 1861 C C . VAL A 1 229 ? -11.522 -5.564 26.965 1.00 97.00 229 VAL A C 1
ATOM 1863 O O . VAL A 1 229 ? -10.369 -5.600 27.390 1.00 97.00 229 VAL A O 1
ATOM 1866 N N . SER A 1 230 ? -12.104 -6.625 26.403 1.00 96.12 230 SER A N 1
ATOM 1867 C CA . SER A 1 230 ? -11.547 -7.984 26.481 1.00 96.12 230 SER A CA 1
ATOM 1868 C C . SER A 1 230 ? -10.590 -8.333 25.343 1.00 96.12 230 SER A C 1
ATOM 1870 O O . SER A 1 230 ? -9.899 -9.344 25.460 1.00 96.12 230 SER A O 1
ATOM 1872 N N . GLN A 1 231 ? -10.591 -7.562 24.247 1.00 94.88 231 GLN A N 1
ATOM 1873 C CA . GLN A 1 231 ? -9.750 -7.818 23.068 1.00 94.88 231 GLN A CA 1
ATOM 1874 C C . GLN A 1 231 ? -8.878 -6.623 22.671 1.00 94.88 231 GLN A C 1
ATOM 1876 O O . GLN A 1 231 ? -7.762 -6.822 22.214 1.00 94.88 231 GLN A O 1
ATOM 1881 N N . VAL A 1 232 ? -9.372 -5.383 22.781 1.00 97.06 232 VAL A N 1
ATOM 1882 C CA . VAL A 1 232 ? -8.584 -4.208 22.363 1.00 97.06 232 VAL A CA 1
ATOM 1883 C C . VAL A 1 232 ? -7.711 -3.718 23.515 1.00 97.06 232 VAL A C 1
ATOM 1885 O O . VAL A 1 232 ? -6.496 -3.631 23.390 1.00 97.06 232 VAL A O 1
ATOM 1888 N N . ILE A 1 233 ? -8.308 -3.440 24.670 1.00 97.44 233 ILE A N 1
ATOM 1889 C CA . ILE A 1 233 ? -7.611 -2.841 25.818 1.00 97.44 233 ILE A CA 1
ATOM 1890 C C . ILE A 1 233 ? -6.684 -3.829 26.508 1.00 97.44 233 ILE A C 1
ATOM 1892 O O . ILE A 1 233 ? -5.614 -3.451 26.974 1.00 97.44 233 ILE A O 1
ATOM 1896 N N . LYS A 1 234 ? -7.089 -5.095 26.589 1.00 96.19 234 LYS A N 1
ATOM 1897 C CA . LYS A 1 234 ? -6.256 -6.141 27.175 1.00 96.19 234 LYS A CA 1
ATOM 1898 C C . LYS A 1 234 ? -4.953 -6.323 26.379 1.00 96.19 234 LYS A C 1
ATOM 1900 O O . LYS A 1 234 ? -3.901 -6.515 26.984 1.00 96.19 234 LYS A O 1
ATOM 1905 N N . GLU A 1 235 ? -5.013 -6.227 25.057 1.00 96.06 235 GLU A N 1
ATOM 1906 C CA . GLU A 1 235 ? -3.871 -6.413 24.166 1.00 96.06 235 GLU A CA 1
ATOM 1907 C C . GLU A 1 235 ? -3.062 -5.113 23.990 1.00 96.06 235 GLU A C 1
ATOM 1909 O O . GLU A 1 235 ? -1.835 -5.175 23.903 1.00 96.06 235 GLU A O 1
ATOM 1914 N N . TYR A 1 236 ? -3.712 -3.942 24.028 1.00 96.50 236 TYR A N 1
ATOM 1915 C CA . TYR A 1 236 ? -3.078 -2.622 23.872 1.00 96.50 236 TYR A CA 1
ATOM 1916 C C . TYR A 1 236 ? -3.440 -1.651 25.014 1.00 96.50 236 TYR A C 1
ATOM 1918 O O . TYR A 1 236 ? -4.024 -0.591 24.777 1.00 96.50 236 TYR A O 1
ATOM 1926 N N . PRO A 1 237 ? -3.064 -1.951 26.272 1.00 94.88 237 PRO A N 1
ATOM 1927 C CA . PRO A 1 237 ? -3.451 -1.133 27.428 1.00 94.88 237 PRO A CA 1
ATOM 1928 C C . PRO A 1 237 ? -2.786 0.250 27.456 1.00 94.88 237 PRO A C 1
ATOM 1930 O O . PRO A 1 237 ? -3.224 1.131 28.190 1.00 94.88 237 PRO A O 1
ATOM 1933 N N . GLY A 1 238 ? -1.706 0.432 26.690 1.00 92.25 238 GLY A N 1
ATOM 1934 C CA . GLY A 1 238 ? -0.934 1.673 26.629 1.00 92.25 238 GLY A CA 1
ATOM 1935 C C . GLY A 1 238 ? -1.361 2.645 25.529 1.00 92.25 238 GLY A C 1
ATOM 1936 O O . GLY A 1 238 ? -0.730 3.688 25.415 1.00 92.25 238 GLY A O 1
ATOM 1937 N N . GLU A 1 239 ? -2.371 2.314 24.718 1.00 95.38 239 GLU A N 1
ATOM 1938 C CA . GLU A 1 239 ? -2.863 3.180 23.639 1.00 95.38 239 GLU A CA 1
ATOM 1939 C C . GLU A 1 239 ? -3.922 4.162 24.179 1.00 95.38 239 GLU A C 1
ATOM 1941 O O . GLU A 1 239 ? -5.054 3.741 24.448 1.00 95.38 239 GLU A O 1
ATOM 1946 N N . PRO A 1 240 ? -3.610 5.465 24.347 1.00 95.38 240 PRO A N 1
ATOM 1947 C CA . PRO A 1 240 ? -4.508 6.401 25.024 1.00 95.38 240 PRO A CA 1
ATOM 1948 C C . PRO A 1 240 ? -5.858 6.550 24.325 1.00 95.38 240 PRO A C 1
ATOM 1950 O O . PRO A 1 240 ? -6.890 6.633 24.988 1.00 95.38 240 PRO A O 1
ATOM 1953 N N . ALA A 1 241 ? -5.869 6.520 22.992 1.00 95.44 241 ALA A N 1
ATOM 1954 C CA . ALA A 1 241 ? -7.092 6.663 22.215 1.00 95.44 241 ALA A CA 1
ATOM 1955 C C . ALA A 1 241 ? -8.041 5.462 22.380 1.00 95.44 241 ALA A C 1
ATOM 1957 O O . ALA A 1 241 ? -9.261 5.634 22.367 1.00 95.44 241 ALA A O 1
ATOM 1958 N N . PHE A 1 242 ? -7.514 4.250 22.596 1.00 97.69 242 PHE A N 1
ATOM 1959 C CA . PHE A 1 242 ? -8.354 3.105 22.949 1.00 97.69 242 PHE A CA 1
ATOM 1960 C C . PHE A 1 242 ? -8.891 3.217 24.369 1.00 97.69 242 PHE A C 1
ATOM 1962 O O . PHE A 1 242 ? -10.071 2.944 24.578 1.00 97.69 242 PHE A O 1
ATOM 1969 N N . VAL A 1 243 ? -8.071 3.646 25.334 1.00 97.44 243 VAL A N 1
ATOM 1970 C CA . VAL A 1 243 ? -8.520 3.853 26.722 1.00 97.44 243 VAL A CA 1
ATOM 1971 C C . VAL A 1 243 ? -9.652 4.878 26.775 1.00 97.44 243 VAL A C 1
ATOM 1973 O O . VAL A 1 243 ? -10.698 4.604 27.362 1.00 97.44 243 VAL A O 1
ATOM 1976 N N . GLU A 1 244 ? -9.490 6.003 26.083 1.00 97.00 244 GLU A N 1
ATOM 1977 C CA . GLU A 1 244 ? -10.524 7.027 25.962 1.00 97.00 244 GLU A CA 1
ATOM 1978 C C . GLU A 1 244 ? -11.791 6.479 25.289 1.00 97.00 244 GLU A C 1
ATOM 1980 O O . GLU A 1 244 ? -12.903 6.677 25.783 1.00 97.00 244 GLU A O 1
ATOM 1985 N N . ALA A 1 245 ? -11.645 5.748 24.181 1.00 97.00 245 ALA A N 1
ATOM 1986 C CA . ALA A 1 245 ? -12.780 5.147 23.492 1.00 97.00 245 ALA A CA 1
ATOM 1987 C C . ALA A 1 245 ? -13.513 4.118 24.367 1.00 97.00 245 ALA A C 1
ATOM 1989 O O . ALA A 1 245 ? -14.740 4.074 24.344 1.00 97.00 245 ALA A O 1
ATOM 1990 N N . LYS A 1 246 ? -12.788 3.325 25.166 1.00 97.38 246 LYS A N 1
ATOM 1991 C CA . LYS A 1 246 ? -13.354 2.404 26.161 1.00 97.38 246 LYS A CA 1
ATOM 1992 C C . LYS A 1 246 ? -14.180 3.157 27.193 1.00 97.38 246 LYS A C 1
ATOM 1994 O O . LYS A 1 246 ? -15.307 2.749 27.451 1.00 97.38 246 LYS A O 1
ATOM 1999 N N . ASP A 1 247 ? -13.637 4.220 27.780 1.00 97.06 247 ASP A N 1
ATOM 2000 C CA . ASP A 1 247 ? -14.340 4.997 28.806 1.00 97.06 247 ASP A CA 1
ATOM 2001 C C . ASP A 1 247 ? -15.633 5.603 28.257 1.00 97.06 247 ASP A C 1
ATOM 2003 O O . ASP A 1 247 ? -16.693 5.443 28.862 1.00 97.06 247 ASP A O 1
ATOM 2007 N N . ARG A 1 248 ? -15.574 6.206 27.064 1.00 97.19 248 ARG A N 1
ATOM 2008 C CA . ARG A 1 248 ? -16.755 6.761 26.389 1.00 97.19 248 ARG A CA 1
ATOM 2009 C C . ARG A 1 248 ? -17.790 5.685 26.046 1.00 97.19 248 ARG A C 1
ATOM 2011 O O . ARG A 1 248 ? -18.978 5.893 26.260 1.00 97.19 248 ARG A O 1
ATOM 2018 N N . LEU A 1 249 ? -17.355 4.531 25.539 1.00 97.06 249 LEU A N 1
ATOM 2019 C CA . LEU A 1 249 ? -18.254 3.441 25.150 1.00 97.06 249 LEU A CA 1
ATOM 2020 C C . LEU A 1 249 ? -18.945 2.801 26.364 1.00 97.06 249 LEU A C 1
ATOM 2022 O O . LEU A 1 249 ? -20.131 2.499 26.308 1.00 97.06 249 LEU A O 1
ATOM 2026 N N . VAL A 1 250 ? -18.220 2.625 27.474 1.00 97.12 250 VAL A N 1
ATOM 2027 C CA . VAL A 1 250 ? -18.794 2.139 28.738 1.00 97.12 250 VAL A CA 1
ATOM 2028 C C . VAL A 1 250 ? -19.776 3.157 29.315 1.00 97.12 250 VAL A C 1
ATOM 2030 O O . VAL A 1 250 ? -20.839 2.759 29.778 1.00 97.12 250 VAL A O 1
ATOM 2033 N N . ALA A 1 251 ? -19.458 4.455 29.265 1.00 97.12 251 ALA A N 1
ATOM 2034 C CA . ALA A 1 251 ? -20.380 5.500 29.703 1.00 97.12 251 ALA A CA 1
ATOM 2035 C C . ALA A 1 251 ? -21.690 5.469 28.899 1.00 97.12 251 ALA A C 1
ATOM 2037 O O . ALA A 1 251 ? -22.760 5.468 29.497 1.00 97.12 251 ALA A O 1
ATOM 2038 N N . ALA A 1 252 ? -21.603 5.342 27.571 1.00 96.62 252 ALA A N 1
ATOM 2039 C CA . ALA A 1 252 ? -22.767 5.234 26.690 1.00 96.62 252 ALA A CA 1
ATOM 2040 C C . ALA A 1 252 ? -23.639 3.995 26.956 1.00 96.62 252 ALA A C 1
ATOM 2042 O O . ALA A 1 252 ? -24.852 4.053 26.794 1.00 96.62 252 ALA A O 1
ATOM 2043 N N . GLU A 1 253 ? -23.051 2.875 27.381 1.00 95.81 253 GLU A N 1
ATOM 2044 C CA . GLU A 1 253 ? -23.814 1.669 27.740 1.00 95.81 253 GLU A CA 1
ATOM 2045 C C . GLU A 1 253 ? -24.570 1.819 29.072 1.00 95.81 253 GLU A C 1
ATOM 2047 O O . GLU A 1 253 ? -25.605 1.186 29.274 1.00 95.81 253 GLU A O 1
ATOM 2052 N N . LEU A 1 254 ? -24.050 2.628 29.999 1.00 95.62 254 LEU A N 1
ATOM 2053 C CA . LEU A 1 254 ? -24.624 2.808 31.336 1.00 95.62 254 LEU A CA 1
ATOM 2054 C C . LEU A 1 254 ? -25.632 3.957 31.410 1.00 95.62 254 LEU A C 1
ATOM 2056 O O . LEU A 1 254 ? -26.555 3.900 32.223 1.00 95.62 254 LEU A O 1
ATOM 2060 N N . ASP A 1 255 ? -25.435 4.992 30.598 1.00 95.12 255 ASP A N 1
ATOM 2061 C CA . ASP A 1 255 ? -26.233 6.211 30.596 1.00 95.12 255 ASP A CA 1
ATOM 2062 C C . ASP A 1 255 ? -26.787 6.485 29.186 1.00 95.12 255 ASP A C 1
ATOM 2064 O O . ASP A 1 255 ? -26.015 6.804 28.278 1.00 95.12 255 ASP A O 1
ATOM 2068 N N . PRO A 1 256 ? -28.116 6.394 28.984 1.00 90.06 256 PRO A N 1
ATOM 2069 C CA . PRO A 1 256 ? -28.752 6.712 27.707 1.00 90.06 256 PRO A CA 1
ATOM 2070 C C . PRO A 1 256 ? -28.514 8.147 27.218 1.00 90.06 256 PRO A C 1
ATOM 2072 O O . PRO A 1 256 ? -28.632 8.390 26.016 1.00 90.06 256 PRO A O 1
ATOM 2075 N N . ASP A 1 257 ? -28.196 9.080 28.122 1.00 92.88 257 ASP A N 1
ATOM 2076 C CA . ASP A 1 257 ? -27.963 10.492 27.805 1.00 92.88 257 ASP A CA 1
ATOM 2077 C C . ASP A 1 257 ? -26.479 10.806 27.522 1.00 92.88 257 ASP A C 1
ATOM 2079 O O . ASP A 1 257 ? -26.131 11.945 27.192 1.00 92.88 257 ASP A O 1
ATOM 2083 N N . ALA A 1 258 ? -25.583 9.819 27.629 1.00 93.88 258 ALA A N 1
ATOM 2084 C CA . ALA A 1 258 ? -24.163 10.015 27.365 1.00 93.88 258 ALA A CA 1
ATOM 2085 C C . ALA A 1 258 ? -23.864 10.297 25.881 1.00 93.88 258 ALA A C 1
ATOM 2087 O O . ALA A 1 258 ? -24.559 9.866 24.958 1.00 93.88 258 ALA A O 1
ATOM 2088 N N . GLU A 1 259 ? -22.773 11.030 25.641 1.00 91.94 259 GLU A N 1
ATOM 2089 C CA . GLU A 1 259 ? -22.389 11.466 24.300 1.00 91.94 259 GLU A CA 1
ATOM 2090 C C . GLU A 1 259 ? -21.976 10.282 23.409 1.00 91.94 259 GLU A C 1
ATOM 2092 O O . GLU A 1 259 ? -20.989 9.588 23.669 1.00 91.94 259 GLU A O 1
ATOM 2097 N N . VAL A 1 260 ? -22.695 10.106 22.298 1.00 92.69 260 VAL A N 1
ATOM 2098 C CA . VAL A 1 260 ? -22.349 9.150 21.241 1.00 92.69 260 VAL A CA 1
ATOM 2099 C C . VAL A 1 260 ? -21.705 9.906 20.074 1.00 92.69 260 VAL A C 1
ATOM 2101 O O . VAL A 1 260 ? -22.370 10.737 19.449 1.00 92.69 260 VAL A O 1
ATOM 2104 N N . PRO A 1 261 ? -20.437 9.620 19.722 1.00 93.25 261 PRO A N 1
ATOM 2105 C CA . PRO A 1 261 ? -19.765 10.289 18.615 1.00 93.25 261 PRO A CA 1
ATOM 2106 C C . PRO A 1 261 ? -20.484 10.096 17.276 1.00 93.25 261 PRO A C 1
ATOM 2108 O O . PRO A 1 261 ? -21.045 9.030 16.997 1.00 93.25 261 PRO A O 1
ATOM 2111 N N . PHE A 1 262 ? -20.397 11.102 16.402 1.00 91.06 262 PHE A N 1
ATOM 2112 C CA . PHE A 1 262 ? -20.899 11.000 15.032 1.00 91.06 262 PHE A CA 1
ATOM 2113 C C . PHE A 1 262 ? -20.187 9.891 14.252 1.00 91.06 262 PHE A C 1
ATOM 2115 O O . PHE A 1 262 ? -18.977 9.694 14.377 1.00 91.06 262 PHE A O 1
ATOM 2122 N N . SER A 1 263 ? -20.945 9.189 13.408 1.00 92.06 263 SER A N 1
ATOM 2123 C CA . SER A 1 263 ? -20.394 8.171 12.516 1.00 92.06 263 SER A CA 1
ATOM 2124 C C . SER A 1 263 ? -19.456 8.790 11.489 1.00 92.06 263 SER A C 1
ATOM 2126 O O . SER A 1 263 ? -19.768 9.828 10.900 1.00 92.06 263 SER A O 1
ATOM 2128 N N . ILE A 1 264 ? -18.364 8.094 11.201 1.00 93.62 264 ILE A N 1
ATOM 2129 C CA . ILE A 1 264 ? -17.460 8.439 10.104 1.00 93.62 264 ILE A CA 1
ATOM 2130 C C . ILE A 1 264 ? -17.571 7.398 8.991 1.00 93.62 264 ILE A C 1
ATOM 2132 O O . ILE A 1 264 ? -17.871 6.226 9.237 1.00 93.62 264 ILE A O 1
ATOM 2136 N N . ALA A 1 265 ? -17.322 7.819 7.753 1.00 93.88 265 ALA A N 1
ATOM 2137 C CA . ALA A 1 265 ? -17.256 6.899 6.626 1.00 93.88 265 ALA A CA 1
ATOM 2138 C C . ALA A 1 265 ? -15.997 6.026 6.750 1.00 93.88 265 ALA A C 1
ATOM 2140 O O . ALA A 1 265 ? -14.895 6.547 6.946 1.00 93.88 265 ALA A O 1
ATOM 2141 N N . LEU A 1 266 ? -16.165 4.704 6.672 1.00 96.12 266 LEU A N 1
ATOM 2142 C CA . LEU A 1 266 ? -15.051 3.767 6.749 1.00 96.12 266 LEU A CA 1
ATOM 2143 C C . LEU A 1 266 ? -14.443 3.551 5.354 1.00 96.12 266 LEU A C 1
ATOM 2145 O O . LEU A 1 266 ? -15.189 3.474 4.376 1.00 96.12 266 LEU A O 1
ATOM 2149 N N . PRO A 1 267 ? -13.108 3.414 5.244 1.00 95.06 267 PRO A N 1
ATOM 2150 C CA . PRO A 1 267 ? -12.422 3.203 3.970 1.00 95.06 267 PRO A CA 1
ATOM 2151 C C . PRO A 1 267 ? -13.032 2.133 3.057 1.00 95.06 267 PRO A C 1
ATOM 2153 O O . PRO A 1 267 ? -13.228 2.394 1.879 1.00 95.06 267 PRO A O 1
ATOM 2156 N N . HIS A 1 268 ? -13.408 0.964 3.583 1.00 95.06 268 HIS A N 1
ATOM 2157 C CA . HIS A 1 268 ? -13.950 -0.140 2.775 1.00 95.06 268 HIS A CA 1
ATOM 2158 C C . HIS A 1 268 ? -15.321 0.152 2.135 1.00 95.06 268 HIS A C 1
ATOM 2160 O O . HIS A 1 268 ? -15.758 -0.573 1.244 1.00 95.06 268 HIS A O 1
ATOM 2166 N N . GLU A 1 269 ? -16.007 1.201 2.593 1.00 93.81 269 GLU A N 1
ATOM 2167 C CA . GLU A 1 269 ? -17.302 1.648 2.068 1.00 93.81 269 GLU A CA 1
ATOM 2168 C C . GLU A 1 269 ? -17.147 2.886 1.183 1.00 93.81 269 GLU A C 1
ATOM 2170 O O . GLU A 1 269 ? -17.864 3.047 0.199 1.00 93.81 269 GLU A O 1
ATOM 2175 N N . ALA A 1 270 ? -16.235 3.781 1.569 1.00 92.38 270 ALA A N 1
ATOM 2176 C CA . ALA A 1 270 ? -16.086 5.096 0.965 1.00 92.38 270 ALA A CA 1
ATOM 2177 C C . ALA A 1 270 ? -15.077 5.126 -0.186 1.00 92.38 270 ALA A C 1
ATOM 2179 O O . ALA A 1 270 ? -15.196 5.959 -1.083 1.00 92.38 270 ALA A O 1
ATOM 2180 N N . TRP A 1 271 ? -14.053 4.275 -0.143 1.00 93.06 271 TRP A N 1
ATOM 2181 C CA . TRP A 1 271 ? -12.979 4.293 -1.126 1.00 93.06 271 TRP A CA 1
ATOM 2182 C C . TRP A 1 271 ? -13.365 3.517 -2.379 1.00 93.06 271 TRP A C 1
ATOM 2184 O O . TRP A 1 271 ? -14.013 2.470 -2.319 1.00 93.06 271 TRP A O 1
ATOM 2194 N N . ALA A 1 272 ? -12.922 4.020 -3.531 1.00 88.06 272 ALA A N 1
ATOM 2195 C CA . ALA A 1 272 ? -13.025 3.275 -4.774 1.00 88.06 272 ALA A CA 1
ATOM 2196 C C . ALA A 1 272 ? -12.250 1.955 -4.654 1.00 88.06 272 ALA A C 1
ATOM 2198 O O . ALA A 1 272 ? -11.175 1.904 -4.047 1.00 88.06 272 ALA A O 1
ATOM 2199 N N . ARG A 1 273 ? -12.801 0.887 -5.246 1.00 87.75 273 ARG A N 1
ATOM 2200 C CA . ARG A 1 273 ? -12.128 -0.418 -5.269 1.00 87.75 273 ARG A CA 1
ATOM 2201 C C . ARG A 1 273 ? -10.847 -0.392 -6.082 1.00 87.75 273 ARG A C 1
ATOM 2203 O O . ARG A 1 273 ? -9.889 -1.024 -5.690 1.00 87.75 273 ARG A O 1
ATOM 2210 N N . SER A 1 274 ? -10.842 0.347 -7.180 1.00 85.19 274 SER A N 1
ATOM 2211 C CA . SER A 1 274 ? -9.696 0.526 -8.065 1.00 85.19 274 SER A CA 1
ATOM 2212 C C . SER A 1 274 ? -9.359 2.004 -8.181 1.00 85.19 274 SER A C 1
ATOM 2214 O O . SER A 1 274 ? -10.246 2.851 -8.033 1.00 85.19 274 SER A O 1
ATOM 2216 N N . GLY A 1 275 ? -8.128 2.308 -8.567 1.00 78.38 275 GLY A N 1
ATOM 2217 C CA . GLY A 1 275 ? -7.644 3.676 -8.637 1.00 78.38 275 GLY A CA 1
ATOM 2218 C C . GLY A 1 275 ? -6.905 4.093 -7.374 1.00 78.38 275 GLY A C 1
ATOM 2219 O O . GLY A 1 275 ? -6.973 3.444 -6.323 1.00 78.38 275 GLY A O 1
ATOM 2220 N N . ASP A 1 276 ? -6.221 5.224 -7.501 1.00 69.69 276 ASP A N 1
ATOM 2221 C CA . ASP A 1 276 ? -5.562 5.870 -6.382 1.00 69.69 276 ASP A CA 1
ATOM 2222 C C . ASP A 1 276 ? -6.619 6.447 -5.430 1.00 69.69 276 ASP A C 1
ATOM 2224 O O . ASP A 1 276 ? -7.498 7.212 -5.832 1.00 69.69 276 ASP A O 1
ATOM 2228 N N . VAL A 1 277 ? -6.562 6.019 -4.173 1.00 71.50 277 VAL A N 1
ATOM 2229 C CA . VAL A 1 277 ? -7.451 6.477 -3.091 1.00 71.50 277 VAL A CA 1
ATOM 2230 C C . VAL A 1 277 ? -6.732 7.449 -2.156 1.00 71.50 277 VAL A C 1
ATOM 2232 O O . VAL A 1 277 ? -7.315 7.892 -1.167 1.00 71.50 277 VAL A O 1
ATOM 2235 N N . ASP A 1 278 ? -5.473 7.770 -2.463 1.00 64.75 278 ASP A N 1
ATOM 2236 C CA . ASP A 1 278 ? -4.638 8.718 -1.746 1.00 64.75 278 ASP A CA 1
ATOM 2237 C C . ASP A 1 278 ? -4.267 9.886 -2.675 1.00 64.75 278 ASP A C 1
ATOM 2239 O O . ASP A 1 278 ? -3.667 9.706 -3.728 1.00 64.75 278 ASP A O 1
ATOM 2243 N N . ASP A 1 279 ? -4.594 11.122 -2.291 1.00 49.59 279 ASP A N 1
ATOM 2244 C CA . ASP A 1 279 ? -4.229 12.320 -3.071 1.00 49.59 279 ASP A CA 1
ATOM 2245 C C . ASP A 1 279 ? -2.709 12.613 -3.008 1.00 49.59 279 ASP A C 1
ATOM 2247 O O . ASP A 1 279 ? -2.179 13.540 -3.634 1.00 49.59 279 ASP A O 1
ATOM 2251 N N . HIS A 1 280 ? -1.960 11.814 -2.245 1.00 48.59 280 HIS A N 1
ATOM 2252 C CA . HIS A 1 280 ? -0.510 11.844 -2.210 1.00 48.59 280 HIS A CA 1
ATOM 2253 C C . HIS A 1 280 ? 0.072 10.958 -3.300 1.00 48.59 280 HIS A C 1
ATOM 2255 O O . HIS A 1 280 ? 0.500 9.847 -3.014 1.00 48.59 280 HIS A O 1
ATOM 2261 N N . ARG A 1 281 ? 0.142 11.515 -4.523 1.00 47.06 281 ARG A N 1
ATOM 2262 C CA . ARG A 1 281 ? 0.867 10.977 -5.691 1.00 47.06 281 ARG A CA 1
ATOM 2263 C C . ARG A 1 281 ? 1.946 9.996 -5.255 1.00 47.06 281 ARG A C 1
ATOM 2265 O O . ARG A 1 281 ? 3.057 10.397 -4.890 1.00 47.06 281 ARG A O 1
ATOM 2272 N N . HIS A 1 282 ? 1.610 8.716 -5.324 1.00 49.22 282 HIS A N 1
ATOM 2273 C CA . HIS A 1 282 ? 2.596 7.666 -5.351 1.00 49.22 282 HIS A CA 1
ATOM 2274 C C . HIS A 1 282 ? 3.390 7.914 -6.616 1.00 49.22 282 HIS A C 1
ATOM 2276 O O . HIS A 1 282 ? 2.967 7.591 -7.724 1.00 49.22 282 HIS A O 1
ATOM 2282 N N . VAL A 1 283 ? 4.521 8.595 -6.460 1.00 51.06 283 VAL A N 1
ATOM 2283 C CA . VAL A 1 283 ? 5.546 8.608 -7.484 1.00 51.06 283 VAL A CA 1
ATOM 2284 C C . VAL A 1 283 ? 5.998 7.157 -7.539 1.00 51.06 283 VAL A C 1
ATOM 2286 O O . VAL A 1 283 ? 6.850 6.738 -6.757 1.00 51.06 283 VAL A O 1
ATOM 2289 N N . LEU A 1 284 ? 5.354 6.362 -8.400 1.00 61.81 284 LEU A N 1
ATOM 2290 C CA . LEU A 1 284 ? 6.019 5.212 -8.987 1.00 61.81 284 LEU A CA 1
ATOM 2291 C C . LEU A 1 284 ? 7.403 5.699 -9.369 1.00 61.81 284 LEU A C 1
ATOM 2293 O O . LEU A 1 284 ? 7.503 6.770 -9.977 1.00 61.81 284 LEU A O 1
ATOM 2297 N N . ASP A 1 285 ? 8.444 4.997 -8.923 1.00 65.88 285 ASP A N 1
ATOM 2298 C CA . ASP A 1 285 ? 9.769 5.578 -9.066 1.00 65.88 285 ASP A CA 1
ATOM 2299 C C . ASP A 1 285 ? 10.051 5.897 -10.536 1.00 65.88 285 ASP A C 1
ATOM 2301 O O . ASP A 1 285 ? 9.577 5.205 -11.441 1.00 65.88 285 ASP A O 1
ATOM 2305 N N . ASP A 1 286 ? 10.860 6.930 -10.759 1.00 80.12 286 ASP A N 1
ATOM 2306 C CA . ASP A 1 286 ? 11.305 7.287 -12.098 1.00 80.12 286 ASP A CA 1
ATOM 2307 C C . ASP A 1 286 ? 11.901 6.073 -12.819 1.00 80.12 286 ASP A C 1
ATOM 2309 O O . ASP A 1 286 ? 12.487 5.174 -12.191 1.00 80.12 286 ASP A O 1
ATOM 2313 N N . PHE A 1 287 ? 11.806 6.094 -14.153 1.00 82.56 287 PHE A N 1
ATOM 2314 C CA . PHE A 1 287 ? 12.514 5.152 -15.013 1.00 82.56 287 PHE A CA 1
ATOM 2315 C C . PHE A 1 287 ? 13.943 4.956 -14.503 1.00 82.56 287 PHE A C 1
ATOM 2317 O O . PHE A 1 287 ? 14.697 5.917 -14.317 1.00 82.56 287 PHE A O 1
ATOM 2324 N N . ILE A 1 288 ? 14.329 3.706 -14.260 1.00 82.06 288 ILE A N 1
ATOM 2325 C CA . ILE A 1 288 ? 15.685 3.417 -13.806 1.00 82.06 288 ILE A CA 1
ATOM 2326 C C . ILE A 1 288 ? 16.623 3.408 -15.001 1.00 82.06 288 ILE A C 1
ATOM 2328 O O . ILE A 1 288 ? 16.270 2.943 -16.089 1.00 82.06 288 ILE A O 1
ATOM 2332 N N . ALA A 1 289 ? 17.840 3.905 -14.790 1.00 73.44 289 ALA A N 1
ATOM 2333 C CA . ALA A 1 289 ? 18.874 3.835 -15.805 1.00 73.44 289 ALA A CA 1
ATOM 2334 C C . ALA A 1 289 ? 19.043 2.377 -16.251 1.00 73.44 289 ALA A C 1
ATOM 2336 O O . ALA A 1 289 ? 19.276 1.484 -15.429 1.00 73.44 289 ALA A O 1
ATOM 2337 N N . ALA A 1 290 ? 18.946 2.137 -17.558 1.00 63.53 290 ALA A N 1
ATOM 2338 C CA . ALA A 1 290 ? 19.484 0.912 -18.117 1.00 63.53 290 ALA A CA 1
ATOM 2339 C C . ALA A 1 290 ? 20.968 0.847 -17.716 1.00 63.53 290 ALA A C 1
ATOM 2341 O O . ALA A 1 290 ? 21.675 1.851 -17.836 1.00 63.53 290 ALA A O 1
ATOM 2342 N N . LEU A 1 291 ? 21.423 -0.300 -17.185 1.00 60.03 291 LEU A N 1
ATOM 2343 C CA . LEU A 1 291 ? 22.850 -0.558 -16.926 1.00 60.03 291 LEU A CA 1
ATOM 2344 C C . LEU A 1 291 ? 23.674 -0.036 -18.108 1.00 60.03 291 LEU A C 1
ATOM 2346 O O . LEU A 1 291 ? 23.190 -0.161 -19.237 1.00 60.03 291 LEU A O 1
ATOM 2350 N N . PRO A 1 292 ? 24.856 0.565 -17.866 1.00 53.78 292 PRO A N 1
ATOM 2351 C CA . PRO A 1 292 ? 25.411 1.543 -18.779 1.00 53.78 292 PRO A CA 1
ATOM 2352 C C . PRO A 1 292 ? 25.414 1.018 -20.219 1.00 53.78 292 PRO A C 1
ATOM 2354 O O . PRO A 1 292 ? 25.797 -0.142 -20.432 1.00 53.78 292 PRO A O 1
ATOM 2357 N N . PRO A 1 293 ? 24.959 1.846 -21.181 1.00 55.97 293 PRO A N 1
ATOM 2358 C CA . PRO A 1 293 ? 25.076 1.550 -22.604 1.00 55.97 293 PRO A CA 1
ATOM 2359 C C . PRO A 1 293 ? 26.512 1.137 -22.940 1.00 55.97 293 PRO A C 1
ATOM 2361 O O . PRO A 1 293 ? 27.424 1.417 -22.151 1.00 55.97 293 PRO A O 1
ATOM 2364 N N . LEU A 1 294 ? 26.710 0.471 -24.087 1.00 56.38 294 LEU A N 1
ATOM 2365 C CA . LEU A 1 294 ? 28.048 0.066 -24.544 1.00 56.38 294 LEU A CA 1
ATOM 2366 C C . LEU A 1 294 ? 29.020 1.210 -24.265 1.00 56.38 294 LEU A C 1
ATOM 2368 O O . LEU A 1 294 ? 28.720 2.350 -24.630 1.00 56.38 294 LEU A O 1
ATOM 2372 N N . GLU A 1 295 ? 30.115 0.920 -23.546 1.00 55.75 295 GLU A N 1
ATOM 2373 C CA . GLU A 1 295 ? 31.034 1.957 -23.079 1.00 55.75 295 GLU A CA 1
ATOM 2374 C C . GLU A 1 295 ? 31.278 2.954 -24.206 1.00 55.75 295 GLU A C 1
ATOM 2376 O O . GLU A 1 295 ? 31.623 2.555 -25.325 1.00 55.75 295 GLU A O 1
ATOM 2381 N N . LYS A 1 296 ? 31.048 4.247 -23.922 1.00 53.94 296 LYS A N 1
ATOM 2382 C CA . LYS A 1 296 ? 31.307 5.315 -24.890 1.00 53.94 296 LYS A CA 1
ATOM 2383 C C . LYS A 1 296 ? 32.677 5.051 -25.482 1.00 53.94 296 LYS A C 1
ATOM 2385 O O . LYS A 1 296 ? 33.657 5.035 -24.738 1.00 53.94 296 LYS A O 1
ATOM 2390 N N . TRP A 1 297 ? 32.716 4.823 -26.794 1.00 55.53 297 TRP A N 1
ATOM 2391 C CA . TRP A 1 297 ? 33.947 4.492 -27.492 1.00 55.53 297 TRP A CA 1
ATOM 2392 C C . TRP A 1 297 ? 35.028 5.493 -27.086 1.00 55.53 297 TRP A C 1
ATOM 2394 O O . TRP A 1 297 ? 34.925 6.690 -27.371 1.00 55.53 297 TRP A O 1
ATOM 2404 N N . GLN A 1 298 ? 36.030 5.021 -26.345 1.00 63.56 298 GLN A N 1
ATOM 2405 C CA . GLN A 1 298 ? 37.126 5.877 -25.928 1.00 63.56 298 GLN A CA 1
ATOM 2406 C C . GLN A 1 298 ? 38.000 6.107 -27.151 1.00 63.56 298 GLN A C 1
ATOM 2408 O O . GLN A 1 298 ? 38.515 5.158 -27.746 1.00 63.56 298 GLN A O 1
ATOM 2413 N N . LYS A 1 299 ? 38.152 7.375 -27.542 1.00 62.97 299 LYS A N 1
ATOM 2414 C CA . LYS A 1 299 ? 39.011 7.754 -28.660 1.00 62.97 299 LYS A CA 1
ATOM 2415 C C . LYS A 1 299 ? 40.438 7.342 -28.338 1.00 62.97 299 LYS A C 1
ATOM 2417 O O . LYS A 1 299 ? 41.129 8.018 -27.580 1.00 62.97 299 LYS A O 1
ATOM 2422 N N . ARG A 1 300 ? 40.875 6.224 -28.911 1.00 69.50 300 ARG A N 1
ATOM 2423 C CA . ARG A 1 300 ? 42.258 5.794 -28.773 1.00 69.50 300 ARG A CA 1
ATOM 2424 C C . ARG A 1 300 ? 43.148 6.717 -29.601 1.00 69.50 300 ARG A C 1
ATOM 2426 O O . ARG A 1 300 ? 42.843 7.001 -30.759 1.00 69.50 300 ARG A O 1
ATOM 2433 N N . ALA A 1 301 ? 44.242 7.187 -29.009 1.00 75.94 301 ALA A N 1
ATOM 2434 C CA . ALA A 1 301 ? 45.199 8.068 -29.681 1.00 75.94 301 ALA A CA 1
ATOM 2435 C C . ALA A 1 301 ? 45.968 7.373 -30.824 1.00 75.94 301 ALA A C 1
ATOM 2437 O O . ALA A 1 301 ? 46.615 8.044 -31.620 1.00 75.94 301 ALA A O 1
ATOM 2438 N N . ASP A 1 302 ? 45.881 6.044 -30.911 1.00 79.75 302 ASP A N 1
ATOM 2439 C CA . ASP A 1 302 ? 46.547 5.185 -31.893 1.00 79.75 302 ASP A CA 1
ATOM 2440 C C . ASP A 1 302 ? 45.598 4.639 -32.979 1.00 79.75 302 ASP A C 1
ATOM 2442 O O . ASP A 1 302 ? 45.989 3.791 -33.781 1.00 79.75 302 ASP A O 1
ATOM 2446 N N . ALA A 1 303 ? 44.349 5.112 -33.023 1.00 74.25 303 ALA A N 1
ATOM 2447 C CA . ALA A 1 303 ? 43.392 4.727 -34.053 1.00 74.25 303 ALA A CA 1
ATOM 2448 C C . ALA A 1 303 ? 43.492 5.658 -35.274 1.00 74.25 303 ALA A C 1
ATOM 2450 O O . ALA A 1 303 ? 43.268 6.865 -35.171 1.00 74.25 303 ALA A O 1
ATOM 2451 N N . TYR A 1 304 ? 43.762 5.086 -36.449 1.00 71.94 304 TYR A N 1
ATOM 2452 C CA . TYR A 1 304 ? 43.754 5.791 -37.734 1.00 71.94 304 TYR A CA 1
ATOM 2453 C C . TYR A 1 304 ? 42.540 5.344 -38.556 1.00 71.94 304 TYR A C 1
ATOM 2455 O O . TYR A 1 304 ? 42.303 4.149 -38.723 1.00 71.94 304 TYR A O 1
ATOM 2463 N N . GLY A 1 305 ? 41.759 6.298 -39.069 1.00 74.31 305 GLY A N 1
ATOM 2464 C CA . GLY A 1 305 ? 40.650 6.024 -39.985 1.00 74.31 305 GLY A CA 1
ATOM 2465 C C . GLY A 1 305 ? 41.111 6.109 -41.439 1.00 74.31 305 GLY A C 1
ATOM 2466 O O . GLY A 1 305 ? 41.633 7.143 -41.853 1.00 74.31 305 GLY A O 1
ATOM 2467 N N . VAL A 1 306 ? 40.908 5.048 -42.223 1.00 72.56 306 VAL A N 1
ATOM 2468 C CA . VAL A 1 306 ? 41.082 5.088 -43.683 1.00 72.56 306 VAL A CA 1
ATOM 2469 C C . VAL A 1 306 ? 39.752 5.490 -44.309 1.00 72.56 306 VAL A C 1
ATOM 2471 O O . VAL A 1 306 ? 38.788 4.728 -44.284 1.00 72.56 306 VAL A O 1
ATOM 2474 N N . PHE A 1 307 ? 39.695 6.691 -44.877 1.00 63.12 307 PHE A N 1
ATOM 2475 C CA . PHE A 1 307 ? 38.520 7.178 -45.593 1.00 63.12 307 PHE A CA 1
ATOM 2476 C C . PHE A 1 307 ? 38.669 6.858 -47.080 1.00 63.12 307 PHE A C 1
ATOM 2478 O O . PHE A 1 307 ? 39.436 7.506 -47.790 1.00 63.12 307 PHE A O 1
ATOM 2485 N N . VAL A 1 308 ? 37.935 5.856 -47.562 1.00 72.38 308 VAL A N 1
ATOM 2486 C CA . VAL A 1 308 ? 37.851 5.558 -48.997 1.00 72.38 308 VAL A CA 1
ATOM 2487 C C . VAL A 1 308 ? 36.646 6.297 -49.569 1.00 72.38 308 VAL A C 1
ATOM 2489 O O . VAL A 1 308 ? 35.504 5.868 -49.423 1.00 72.38 308 VAL A O 1
ATOM 2492 N N . GLY A 1 309 ? 36.894 7.446 -50.195 1.00 65.25 309 GLY A N 1
ATOM 2493 C CA . GLY A 1 309 ? 35.861 8.199 -50.899 1.00 65.25 309 GLY A CA 1
ATOM 2494 C C . GLY A 1 309 ? 35.532 7.556 -52.246 1.00 65.25 309 GLY A C 1
ATOM 2495 O O . GLY A 1 309 ? 36.411 7.383 -53.087 1.00 65.25 309 GLY A O 1
ATOM 2496 N N . ILE A 1 310 ? 34.259 7.240 -52.487 1.00 69.00 310 ILE A N 1
ATOM 2497 C CA . ILE A 1 310 ? 33.794 6.831 -53.817 1.00 69.00 310 ILE A CA 1
ATOM 2498 C C . ILE A 1 310 ? 33.504 8.098 -54.626 1.00 69.00 310 ILE A C 1
ATOM 2500 O O . ILE A 1 310 ? 32.506 8.786 -54.398 1.00 69.00 310 ILE A O 1
ATOM 2504 N N . SER A 1 311 ? 34.366 8.414 -55.595 1.00 61.88 311 SER A N 1
ATOM 2505 C CA . SER A 1 311 ? 34.064 9.472 -56.562 1.00 61.88 311 SER A CA 1
ATOM 2506 C C . SER A 1 311 ? 32.831 9.071 -57.390 1.00 61.88 311 SER A C 1
ATOM 2508 O O . SER A 1 311 ? 32.720 7.928 -57.825 1.00 61.88 311 SER A O 1
ATOM 2510 N N . GLN A 1 312 ? 31.896 10.001 -57.608 1.00 64.25 312 GLN A N 1
ATOM 2511 C CA . GLN A 1 312 ? 30.648 9.777 -58.364 1.00 64.25 312 GLN A CA 1
ATOM 2512 C C . GLN A 1 312 ? 29.602 8.853 -57.703 1.00 64.25 312 GLN A C 1
ATOM 2514 O O . GLN A 1 312 ? 28.870 8.154 -58.402 1.00 64.25 312 GLN A O 1
ATOM 2519 N N . TYR A 1 313 ? 29.442 8.922 -56.376 1.00 60.00 313 TYR A N 1
ATOM 2520 C CA . TYR A 1 313 ? 28.438 8.155 -55.611 1.00 60.00 313 TYR A CA 1
ATOM 2521 C C . TYR A 1 313 ? 27.017 8.162 -56.218 1.00 60.00 313 TYR A C 1
ATOM 2523 O O . TYR A 1 313 ? 26.340 7.141 -56.226 1.00 60.00 313 TYR A O 1
ATOM 2531 N N . LYS A 1 314 ? 26.595 9.275 -56.840 1.00 57.84 314 LYS A N 1
ATOM 2532 C CA . LYS A 1 314 ? 25.296 9.418 -57.536 1.00 57.84 314 LYS A CA 1
ATOM 2533 C C . LYS A 1 314 ? 25.034 8.386 -58.646 1.00 57.84 314 LYS A C 1
ATOM 2535 O O . LYS A 1 314 ? 23.898 8.259 -59.087 1.00 57.84 314 LYS A O 1
ATOM 2540 N N . LYS A 1 315 ? 26.068 7.704 -59.149 1.00 65.00 315 LYS A N 1
ATOM 2541 C CA . LYS A 1 315 ? 25.952 6.691 -60.211 1.00 65.00 315 LYS A CA 1
ATOM 2542 C C . LYS A 1 315 ? 25.877 5.260 -59.673 1.00 65.00 315 LYS A C 1
ATOM 2544 O O . LYS A 1 315 ? 25.676 4.332 -60.454 1.00 65.00 315 LYS A O 1
ATOM 2549 N N . VAL A 1 316 ? 26.030 5.066 -58.364 1.00 64.88 316 VAL A N 1
ATOM 2550 C CA . VAL A 1 316 ? 25.948 3.751 -57.726 1.00 64.88 316 VAL A CA 1
ATOM 2551 C C . VAL A 1 316 ? 24.473 3.416 -57.502 1.00 64.88 316 VAL A C 1
ATOM 2553 O O . VAL A 1 316 ? 23.801 4.049 -56.694 1.00 64.88 316 VAL A O 1
ATOM 2556 N N . ARG A 1 317 ? 23.941 2.421 -58.224 1.00 61.84 317 ARG A N 1
ATOM 2557 C CA . ARG A 1 317 ? 22.592 1.887 -57.968 1.00 61.84 317 ARG A CA 1
ATOM 2558 C C . ARG A 1 317 ? 22.612 1.076 -56.666 1.00 61.84 317 ARG A C 1
ATOM 2560 O O . ARG A 1 317 ? 22.957 -0.102 -56.683 1.00 61.84 317 ARG A O 1
ATOM 2567 N N . GLY A 1 318 ? 22.278 1.715 -55.547 1.00 61.53 318 GLY A N 1
ATOM 2568 C CA . GLY A 1 318 ? 22.179 1.095 -54.220 1.00 61.53 318 GLY A CA 1
ATOM 2569 C C . GLY A 1 318 ? 20.742 1.033 -53.692 1.00 61.53 318 GLY A C 1
ATOM 2570 O O . GLY A 1 318 ? 19.864 1.748 -54.168 1.00 61.53 318 GLY A O 1
ATOM 2571 N N . ARG A 1 319 ? 20.492 0.174 -52.692 1.00 57.50 319 ARG A N 1
ATOM 2572 C CA . ARG A 1 319 ? 19.226 0.167 -51.926 1.00 57.50 319 ARG A CA 1
ATOM 2573 C C . ARG A 1 319 ? 19.066 1.495 -51.165 1.00 57.50 319 ARG A C 1
ATOM 2575 O O . ARG A 1 319 ? 20.072 2.105 -50.818 1.00 57.50 319 ARG A O 1
ATOM 2582 N N . HIS A 1 320 ? 17.825 1.876 -50.844 1.00 56.31 320 HIS A N 1
ATOM 2583 C CA . HIS A 1 320 ? 17.384 3.150 -50.228 1.00 56.31 320 HIS A CA 1
ATOM 2584 C C . HIS A 1 320 ? 18.206 3.723 -49.052 1.00 56.31 320 HIS A C 1
ATOM 2586 O O . HIS A 1 320 ? 18.057 4.898 -48.725 1.00 56.31 320 HIS A O 1
ATOM 2592 N N . PHE A 1 321 ? 19.092 2.945 -48.428 1.00 53.69 321 PHE A N 1
ATOM 2593 C CA . PHE A 1 321 ? 20.094 3.457 -47.489 1.00 53.69 321 PHE A CA 1
ATOM 2594 C C . PHE A 1 321 ? 21.015 4.515 -48.129 1.00 53.69 321 PHE A C 1
ATOM 2596 O O . PHE A 1 321 ? 21.337 5.504 -47.480 1.00 53.69 321 PHE A O 1
ATOM 2603 N N . ALA A 1 322 ? 21.335 4.379 -49.422 1.00 57.50 322 ALA A N 1
ATOM 2604 C CA . ALA A 1 322 ? 22.189 5.323 -50.148 1.00 57.50 322 ALA A CA 1
ATOM 2605 C C . ALA A 1 322 ? 21.592 6.741 -50.249 1.00 57.50 322 ALA A C 1
ATOM 2607 O O . ALA A 1 322 ? 22.331 7.722 -50.179 1.00 57.50 322 ALA A O 1
ATOM 2608 N N . ASP A 1 323 ? 20.267 6.867 -50.372 1.00 59.59 323 ASP A N 1
ATOM 2609 C CA . ASP A 1 323 ? 19.603 8.171 -50.504 1.00 59.59 323 ASP A CA 1
ATOM 2610 C C . ASP A 1 323 ? 19.562 8.925 -49.166 1.00 59.59 323 ASP A C 1
ATOM 2612 O O . ASP A 1 323 ? 19.797 10.135 -49.121 1.00 59.59 323 ASP A O 1
ATOM 2616 N N . ARG A 1 324 ? 19.327 8.199 -48.064 1.00 61.78 324 ARG A N 1
ATOM 2617 C CA . ARG A 1 324 ? 19.329 8.748 -46.699 1.00 61.78 324 ARG A CA 1
ATOM 2618 C C . ARG A 1 324 ? 20.737 9.138 -46.239 1.00 61.78 324 ARG A C 1
ATOM 2620 O O . ARG A 1 324 ? 20.913 10.172 -45.595 1.00 61.78 324 ARG A O 1
ATOM 2627 N N . ASP A 1 325 ? 21.747 8.349 -46.588 1.00 60.47 325 ASP A N 1
ATOM 2628 C CA . ASP A 1 325 ? 23.140 8.682 -46.276 1.00 60.47 325 ASP A CA 1
ATOM 2629 C C . ASP A 1 325 ? 23.617 9.890 -47.098 1.00 60.47 325 ASP A C 1
ATOM 2631 O O . ASP A 1 325 ? 24.263 10.796 -46.565 1.00 60.47 325 ASP A O 1
ATOM 2635 N N . ALA A 1 326 ? 23.215 9.978 -48.372 1.00 59.84 326 ALA A N 1
ATOM 2636 C CA . ALA A 1 326 ? 23.511 11.124 -49.229 1.00 59.84 326 ALA A CA 1
ATOM 2637 C C . ALA A 1 326 ? 22.829 12.426 -48.768 1.00 59.84 326 ALA A C 1
ATOM 2639 O O . ALA A 1 326 ? 23.395 13.505 -48.963 1.00 59.84 326 ALA A O 1
ATOM 2640 N N . SER A 1 327 ? 21.638 12.362 -48.157 1.00 62.72 327 SER A N 1
ATOM 2641 C CA . SER A 1 327 ? 20.997 13.549 -47.577 1.00 62.72 327 SER A CA 1
ATOM 2642 C C . SER A 1 327 ? 21.707 14.034 -46.316 1.00 62.72 327 SER A C 1
ATOM 2644 O O . SER A 1 327 ? 21.908 15.235 -46.167 1.00 62.72 327 SER A O 1
ATOM 2646 N N . ASN A 1 328 ? 22.145 13.120 -45.446 1.00 58.78 328 ASN A N 1
ATOM 2647 C CA . ASN A 1 328 ? 22.817 13.476 -44.192 1.00 58.78 328 ASN A CA 1
ATOM 2648 C C . ASN A 1 328 ? 24.219 14.067 -44.422 1.00 58.78 328 ASN A C 1
ATOM 2650 O O . ASN A 1 328 ? 24.640 14.963 -43.696 1.00 58.78 328 ASN A O 1
ATOM 2654 N N . MET A 1 329 ? 24.923 13.611 -45.463 1.00 55.84 329 MET A N 1
ATOM 2655 C CA . MET A 1 329 ? 26.249 14.124 -45.845 1.00 55.84 329 MET A CA 1
ATOM 2656 C C . MET A 1 329 ? 26.208 15.473 -46.577 1.00 55.84 329 MET A C 1
ATOM 2658 O O . MET A 1 329 ? 27.251 16.074 -46.798 1.00 55.84 329 MET A O 1
ATOM 2662 N N . ARG A 1 330 ? 25.027 15.957 -46.985 1.00 52.22 330 ARG A N 1
ATOM 2663 C CA . ARG A 1 330 ? 24.863 17.286 -47.605 1.00 52.22 330 ARG A CA 1
ATOM 2664 C C . ARG A 1 330 ? 24.802 18.429 -46.592 1.00 52.22 330 ARG A C 1
ATOM 2666 O O . ARG A 1 330 ? 24.900 19.583 -46.996 1.00 52.22 330 ARG A O 1
ATOM 2673 N N . THR A 1 331 ? 24.564 18.107 -45.325 1.00 45.75 331 THR A N 1
ATOM 2674 C CA . THR A 1 331 ? 24.368 19.063 -44.225 1.00 45.75 331 THR A CA 1
ATOM 2675 C C . THR A 1 331 ? 25.552 19.138 -43.257 1.00 45.75 331 THR A C 1
ATOM 2677 O O . THR A 1 331 ? 25.478 19.881 -42.281 1.00 45.75 331 THR A O 1
ATOM 2680 N N . LEU A 1 332 ? 26.616 18.374 -43.520 1.00 41.44 332 LEU A N 1
ATOM 2681 C CA . LEU A 1 332 ? 27.944 18.509 -42.911 1.00 41.44 332 LEU A CA 1
ATOM 2682 C C . LEU A 1 332 ? 28.821 19.359 -43.831 1.00 41.44 332 LEU A C 1
ATOM 2684 O O . LEU A 1 332 ? 29.627 20.144 -43.289 1.00 41.44 332 LEU A O 1
#

Radius of gyration: 36.04 Å; chains: 1; bounding box: 103×80×92 Å

pLDDT: mean 78.04, std 24.12, range [24.7, 98.25]

Secondary structure (DSSP, 8-state):
---PPP-------------PPP--------------------------------------HHHHHHHHHHHHHHTT-HHHHHHHHHHHHHH-TT-HHHHHHHHHHHHHTT-HHHHHHHHHHHHHH-TT-HHHHHHHHHHHHHTT-HHHHHHHHHHHHHHSTT-HHHHHHHHHHHHHTT-HHHHHHHHHHHT--SHHHHHHHHHHHHHHHHHHHHHHHTT-HHHHHHHIIIIIITT-TT-HHHHHHHHHHHHHHH-TTSPPPPP---HHHHS-SSS---SS-------PPPS--S------TT--------TTGGG----THHHHHHHHTT--